Protein AF-A0A7L5T8T6-F1 (afdb_monomer_lite)

Secondary structure (DSSP, 8-state):
--HHHHHHHHHHHHHHHHHHHHHHHHHHHHHHHH-EEEETTTTEEEE--SSBGGGGTTTT-EEEEEEPPPPTT--TTHHHHHHTSEETTEEPTT-EE-S--SEEEEEPPPBTTBPPPEEEEESTTHHHHTTTSTTPPEEEEEE--TT-TT-B-TTS-B--TTTTT-EEEEEEE---SSS-EEEEEEEESS-TTPBPTTS-B--TT--TTTS-SB-SSSSBGGG--S-S-STT-SEEEEHHHHHHHTTS--HHHHHHHHHHHHHHHHTTSPTT-HHHHHHHHHHHSB-----PPP-

Radius of gyration: 18.91 Å; chains: 1; bounding box: 52×40×54 Å

Foldseek 3Di:
DDPVVVVVVLVVQVVLQVLVVLLVLLVLLLQLAFKWFQDPVVRDTDRDFPKWSLLCQWLFHKFKEKFDADDPPDDLCLSCVLSVCDPSPHGHPQKDFDQFDQKDWDWDWADDNRGTQIFIDGGDVLTHVQVPDDQRKTKIKGFYQQVDAQDADPVRDGRTSPQQQKMWIWIWGGHHNGIMIIIMIHIARGDAQDAHPVRDGDYPVDDSVNGDQGHSRDDGPVSRQADPDTGSSRIYGYLQQSLVLVPRSDSSVVSVVSSVVLVVLCVVDDPPDPSNVVSVCVSRIGRPHDGDGDD

Sequence (295 aa):
MHADANKAQVTQHQDKADKARDVFTNVLLVLQHGLKIYDKEKKKHIDYSDGDVVRALAHGGRVNIRIPALSEGGSAASLTDFLGVTDKGKPAQFVEERPYATHGMDIEKNKDGKRGKFEETSGGLVSVGNRIKPGGPDMLGMDIPGGGFGSKDWNGDVVLPTGSHGHMLLVFTAPTKEKDGSLLVGIETVGPDKPSPVGYKHDFRSTEATSNPETVLHGHKRDKIGSGGTAKNERYVDLKELGKAQGGGDWRGFLDDIKQGWYAELNKTKDGSDERQRLYQELVGPRQHFYEPAD

pLDDT: mean 82.25, std 15.43, range [40.81, 98.12]

Structure (mmCIF, N/CA/C/O backbone):
data_AF-A0A7L5T8T6-F1
#
_entry.id   AF-A0A7L5T8T6-F1
#
loop_
_atom_site.group_PDB
_atom_site.id
_atom_site.type_symbol
_atom_site.label_atom_id
_atom_site.label_alt_id
_atom_site.label_comp_id
_atom_site.label_asym_id
_atom_site.label_entity_id
_atom_site.label_seq_id
_atom_site.pdbx_PDB_ins_code
_atom_site.Cartn_x
_atom_site.Cartn_y
_atom_site.Cartn_z
_atom_site.occupancy
_atom_site.B_iso_or_equiv
_atom_site.auth_seq_id
_atom_site.auth_comp_id
_atom_site.auth_asym_id
_atom_site.auth_atom_id
_atom_site.pdbx_PDB_model_num
ATOM 1 N N . MET A 1 1 ? 23.949 18.360 -26.461 1.00 46.22 1 MET A N 1
ATOM 2 C CA . MET A 1 1 ? 23.665 17.954 -25.067 1.00 46.22 1 MET A CA 1
ATOM 3 C C . MET A 1 1 ? 24.760 16.987 -24.646 1.00 46.22 1 MET A C 1
ATOM 5 O O . MET A 1 1 ? 25.060 16.085 -25.417 1.00 46.22 1 MET A O 1
ATOM 9 N N . HIS A 1 2 ? 25.438 17.247 -23.527 1.00 42.66 2 HIS A N 1
ATOM 10 C CA . HIS A 1 2 ? 26.613 16.482 -23.091 1.00 42.66 2 HIS A CA 1
ATOM 11 C C . HIS A 1 2 ? 26.205 15.087 -22.591 1.00 42.66 2 HIS A C 1
ATOM 13 O O . HIS A 1 2 ? 25.189 14.958 -21.912 1.00 42.66 2 HIS A O 1
ATOM 19 N N . ALA A 1 3 ? 26.993 14.055 -22.913 1.00 54.50 3 ALA A N 1
ATOM 20 C CA . ALA A 1 3 ? 26.716 12.657 -22.556 1.00 54.50 3 ALA A CA 1
ATOM 21 C C . ALA A 1 3 ? 26.469 12.446 -21.045 1.00 54.50 3 ALA A C 1
ATOM 23 O O . ALA A 1 3 ? 25.664 11.598 -20.662 1.00 54.50 3 ALA A O 1
ATOM 24 N N . ASP A 1 4 ? 27.083 13.274 -20.199 1.00 52.56 4 ASP A N 1
ATOM 25 C CA . ASP A 1 4 ? 26.924 13.230 -18.742 1.00 52.56 4 ASP A CA 1
ATOM 26 C C . ASP A 1 4 ? 25.535 13.684 -18.266 1.00 52.56 4 ASP A C 1
ATOM 28 O O . ASP A 1 4 ? 25.004 13.131 -17.304 1.00 52.56 4 ASP A O 1
ATOM 32 N N . ALA A 1 5 ? 24.898 14.629 -18.969 1.00 46.75 5 ALA A N 1
ATOM 33 C CA . ALA A 1 5 ? 23.533 15.063 -18.662 1.00 46.75 5 ALA A CA 1
ATOM 34 C C . ALA A 1 5 ? 22.511 13.956 -18.971 1.00 46.75 5 ALA A C 1
ATOM 36 O O . ALA A 1 5 ? 21.595 13.725 -18.183 1.00 46.75 5 ALA A O 1
ATOM 37 N N . ASN A 1 6 ? 22.722 13.210 -20.062 1.00 63.09 6 ASN A N 1
ATOM 38 C CA . ASN A 1 6 ? 21.899 12.046 -20.398 1.00 63.09 6 ASN A CA 1
ATOM 39 C C . ASN A 1 6 ? 22.086 10.917 -19.373 1.00 63.09 6 ASN A C 1
ATOM 41 O O . ASN A 1 6 ? 21.114 10.275 -18.985 1.00 63.09 6 ASN A O 1
ATOM 45 N N . LYS A 1 7 ? 23.315 10.693 -18.887 1.00 64.62 7 LYS A N 1
ATOM 46 C CA . LYS A 1 7 ? 23.594 9.672 -17.868 1.00 64.62 7 LYS A CA 1
ATOM 47 C C . LYS A 1 7 ? 22.932 10.001 -16.527 1.00 64.62 7 LYS A C 1
ATOM 49 O O . LYS A 1 7 ? 22.307 9.126 -15.940 1.00 64.62 7 LYS A O 1
ATOM 54 N N . ALA A 1 8 ? 23.011 11.254 -16.078 1.00 67.69 8 ALA A N 1
ATOM 55 C CA . ALA A 1 8 ? 22.378 11.695 -14.834 1.00 67.69 8 ALA A CA 1
ATOM 56 C C . ALA A 1 8 ? 20.843 11.572 -14.877 1.00 67.69 8 ALA A C 1
ATOM 58 O O . ALA A 1 8 ? 20.235 11.122 -13.907 1.00 67.69 8 ALA A O 1
ATOM 59 N N . GLN A 1 9 ? 20.219 11.911 -16.010 1.00 73.44 9 GLN A N 1
ATOM 60 C CA . GLN A 1 9 ? 18.775 11.738 -16.204 1.00 73.44 9 GLN A CA 1
ATOM 61 C C . GLN A 1 9 ? 18.360 10.263 -16.197 1.00 73.44 9 GLN A C 1
ATOM 63 O O . GLN A 1 9 ? 17.364 9.908 -15.569 1.00 73.44 9 GLN A O 1
ATOM 68 N N . VAL A 1 10 ? 19.139 9.388 -16.842 1.00 77.88 10 VAL A N 1
ATOM 69 C CA . VAL A 1 10 ? 18.889 7.938 -16.818 1.00 77.88 10 VAL A CA 1
ATOM 70 C C . VAL A 1 10 ? 18.995 7.386 -15.396 1.00 77.88 10 VAL A C 1
ATOM 72 O O . VAL A 1 10 ? 18.103 6.656 -14.975 1.00 77.88 10 VAL A O 1
ATOM 75 N N . THR A 1 11 ? 20.024 7.772 -14.634 1.00 85.69 11 THR A N 1
ATOM 76 C CA . THR A 1 11 ? 20.167 7.359 -13.228 1.00 85.69 11 THR A CA 1
ATOM 77 C C . THR A 1 11 ? 18.985 7.828 -12.383 1.00 85.69 11 THR A C 1
ATOM 79 O O . THR A 1 11 ? 18.399 7.023 -11.674 1.00 85.69 11 THR A O 1
ATOM 82 N N . GLN A 1 12 ? 18.549 9.082 -12.522 1.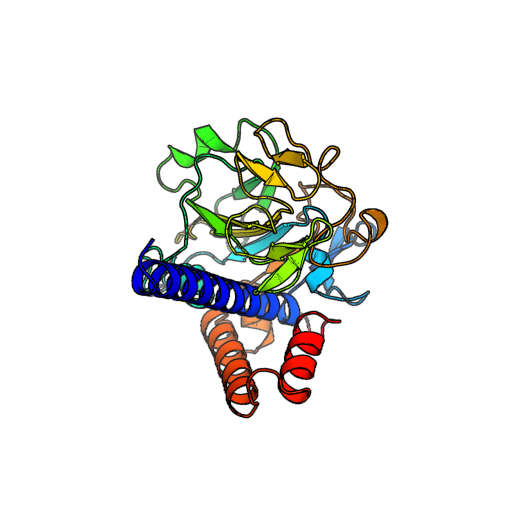00 89.38 12 GLN A N 1
ATOM 83 C CA . GLN A 1 12 ? 17.395 9.587 -11.773 1.00 89.38 12 GLN A CA 1
ATOM 84 C C . GLN A 1 12 ? 16.099 8.824 -12.094 1.00 89.38 12 GLN A C 1
ATOM 86 O O . GLN A 1 12 ? 15.299 8.545 -11.199 1.00 89.38 12 GLN A O 1
ATOM 91 N N . HIS A 1 13 ? 15.868 8.491 -13.366 1.00 90.88 13 HIS A N 1
ATOM 92 C CA . HIS A 1 13 ? 14.706 7.700 -13.763 1.00 90.88 13 HIS A CA 1
ATOM 93 C C . HIS A 1 13 ? 14.780 6.257 -13.261 1.00 90.88 13 HIS A C 1
ATOM 95 O O . HIS A 1 13 ? 13.748 5.719 -12.862 1.00 90.88 13 HIS A O 1
ATOM 101 N N . GLN A 1 14 ? 15.973 5.661 -13.243 1.00 91.62 14 GLN A N 1
ATOM 102 C CA . GLN A 1 14 ? 16.206 4.345 -12.655 1.00 91.62 14 GLN A CA 1
ATOM 103 C C . GLN A 1 14 ? 15.920 4.366 -11.147 1.00 91.62 14 GLN A C 1
ATOM 105 O O . GLN A 1 14 ? 15.111 3.570 -10.685 1.00 91.62 14 GLN A O 1
ATOM 110 N N . ASP A 1 15 ? 16.458 5.337 -10.404 1.00 93.62 15 ASP A N 1
ATOM 111 C CA . ASP A 1 15 ? 16.224 5.467 -8.960 1.00 93.62 15 ASP A CA 1
ATOM 112 C C . ASP A 1 15 ? 14.729 5.652 -8.639 1.00 93.62 15 ASP A C 1
ATOM 114 O O . ASP A 1 15 ? 14.199 5.048 -7.704 1.00 93.62 15 ASP A O 1
ATOM 118 N N . LYS A 1 16 ? 14.015 6.456 -9.445 1.00 93.94 16 LYS A N 1
ATOM 119 C CA . LYS A 1 16 ? 12.558 6.628 -9.314 1.00 93.94 16 LYS A CA 1
ATOM 120 C C . LYS A 1 16 ? 11.809 5.324 -9.618 1.00 93.94 16 LYS A C 1
ATOM 122 O O . LYS A 1 16 ? 10.862 4.993 -8.906 1.00 93.94 16 LYS A O 1
ATOM 127 N N . ALA A 1 17 ? 12.230 4.573 -10.637 1.00 92.12 17 ALA A N 1
ATOM 128 C CA . ALA A 1 17 ? 11.641 3.282 -10.988 1.00 92.12 17 ALA A CA 1
ATOM 129 C C . ALA A 1 17 ? 11.873 2.221 -9.900 1.00 92.12 17 ALA A C 1
ATOM 131 O O . ALA A 1 17 ? 10.939 1.505 -9.539 1.00 92.12 17 ALA A O 1
ATOM 132 N N . ASP A 1 18 ? 13.081 2.152 -9.342 1.00 93.38 18 ASP A N 1
ATOM 133 C CA . ASP A 1 18 ? 13.422 1.233 -8.257 1.00 93.38 18 ASP A CA 1
ATOM 134 C C . ASP A 1 18 ? 12.629 1.551 -6.994 1.00 93.38 18 ASP A C 1
ATOM 136 O O . ASP A 1 18 ? 12.010 0.660 -6.409 1.00 93.38 18 ASP A O 1
ATOM 140 N N . LYS A 1 19 ? 12.529 2.837 -6.642 1.00 95.06 19 LYS A N 1
ATOM 141 C CA . LYS A 1 19 ? 11.710 3.276 -5.514 1.00 95.06 19 LYS A CA 1
ATOM 142 C C . LYS A 1 19 ? 10.236 2.911 -5.694 1.00 95.06 19 LYS A C 1
ATOM 144 O O . LYS A 1 19 ? 9.612 2.404 -4.761 1.00 95.06 19 LYS A O 1
ATOM 149 N N . ALA A 1 20 ? 9.685 3.141 -6.885 1.00 93.75 20 ALA A N 1
ATOM 150 C CA . ALA A 1 20 ? 8.316 2.763 -7.222 1.00 93.75 20 ALA A CA 1
ATOM 151 C C . ALA A 1 20 ? 8.089 1.252 -7.119 1.00 93.75 20 ALA A C 1
ATOM 153 O O . ALA A 1 20 ? 7.074 0.820 -6.568 1.00 93.75 20 ALA A O 1
ATOM 154 N N . ARG A 1 21 ? 9.046 0.447 -7.595 1.00 93.44 21 ARG A N 1
ATOM 155 C CA . ARG A 1 21 ? 9.014 -1.014 -7.474 1.00 93.44 21 ARG A CA 1
ATOM 156 C C . ARG A 1 21 ? 9.023 -1.457 -6.014 1.00 93.44 21 ARG A C 1
ATOM 158 O O . ARG A 1 21 ? 8.231 -2.328 -5.666 1.00 93.44 21 ARG A O 1
ATOM 165 N N . ASP A 1 22 ? 9.850 -0.858 -5.161 1.00 95.44 22 ASP A N 1
ATOM 166 C CA . ASP A 1 22 ? 9.903 -1.189 -3.732 1.00 95.44 22 ASP A CA 1
ATOM 167 C C . ASP A 1 22 ? 8.588 -0.871 -3.017 1.00 95.44 22 ASP A C 1
ATOM 169 O O . ASP A 1 22 ? 8.034 -1.720 -2.317 1.00 95.44 22 ASP A O 1
ATOM 173 N N . VAL A 1 23 ? 8.044 0.333 -3.229 1.00 96.88 23 VAL A N 1
ATOM 174 C CA . VAL A 1 23 ? 6.755 0.726 -2.640 1.00 96.88 23 VAL A CA 1
ATOM 175 C C . VAL A 1 23 ? 5.650 -0.214 -3.115 1.00 96.88 23 VAL A C 1
ATOM 177 O O . VAL A 1 23 ? 4.875 -0.718 -2.301 1.00 96.88 23 VAL A O 1
ATOM 180 N N . PHE A 1 24 ? 5.598 -0.507 -4.418 1.00 95.31 24 PHE A N 1
ATOM 181 C CA . PHE A 1 24 ? 4.584 -1.396 -4.978 1.00 95.31 24 PHE A CA 1
ATOM 182 C C . PHE A 1 24 ? 4.719 -2.833 -4.468 1.00 95.31 24 PHE A C 1
ATOM 184 O O . PHE A 1 24 ? 3.715 -3.465 -4.147 1.00 95.31 24 PHE A O 1
ATOM 191 N N . THR A 1 25 ? 5.949 -3.325 -4.318 1.00 96.62 25 THR A N 1
ATOM 192 C CA . THR A 1 25 ? 6.241 -4.633 -3.715 1.00 96.62 25 THR A CA 1
ATOM 193 C C . THR A 1 25 ? 5.673 -4.703 -2.299 1.00 96.62 25 THR A C 1
ATOM 195 O O . THR A 1 25 ? 4.930 -5.629 -1.984 1.00 96.62 25 THR A O 1
ATOM 198 N N . ASN A 1 26 ? 5.929 -3.690 -1.466 1.00 98.12 26 ASN A N 1
ATOM 199 C CA . ASN A 1 26 ? 5.416 -3.653 -0.093 1.00 98.12 26 ASN A CA 1
ATOM 200 C C . ASN A 1 26 ? 3.881 -3.558 -0.042 1.00 98.12 26 ASN A C 1
ATOM 202 O O . ASN A 1 26 ? 3.259 -4.166 0.829 1.00 98.12 26 ASN A O 1
ATOM 206 N N . VAL A 1 27 ? 3.249 -2.851 -0.988 1.00 97.81 27 VAL A N 1
ATOM 207 C CA . VAL A 1 27 ? 1.783 -2.863 -1.140 1.00 97.81 27 VAL A CA 1
ATOM 208 C C . VAL A 1 27 ? 1.290 -4.275 -1.454 1.00 97.81 27 VAL A C 1
ATOM 210 O O . VAL A 1 27 ? 0.370 -4.755 -0.796 1.00 97.81 27 VAL A O 1
ATOM 213 N N . LEU A 1 28 ? 1.895 -4.958 -2.429 1.00 97.00 28 LEU A N 1
ATOM 214 C CA . LEU A 1 28 ? 1.492 -6.309 -2.824 1.00 97.00 28 LEU A CA 1
ATOM 215 C C . LEU A 1 28 ? 1.676 -7.325 -1.695 1.00 97.00 28 LEU A C 1
ATOM 217 O O . LEU A 1 28 ? 0.820 -8.192 -1.548 1.00 97.00 28 LEU A O 1
ATOM 221 N N . LEU A 1 29 ? 2.706 -7.181 -0.854 1.00 97.75 29 LEU A N 1
ATOM 222 C CA . LEU A 1 29 ? 2.850 -7.981 0.365 1.00 97.75 29 LEU A CA 1
ATOM 223 C C . LEU A 1 29 ? 1.628 -7.797 1.281 1.00 97.75 29 LEU A C 1
ATOM 225 O O . LEU A 1 29 ? 0.981 -8.771 1.657 1.00 97.75 29 LEU A O 1
ATOM 229 N N . VAL A 1 30 ? 1.207 -6.559 1.560 1.00 97.75 30 VAL A N 1
ATOM 230 C CA . VAL A 1 30 ? -0.017 -6.316 2.352 1.00 97.75 30 VAL A CA 1
ATOM 231 C C . VAL A 1 30 ? -1.246 -6.986 1.717 1.00 97.75 30 VAL A C 1
ATOM 233 O O . VAL A 1 30 ? -2.074 -7.559 2.429 1.00 97.75 30 VAL A O 1
ATOM 236 N N . LEU A 1 31 ? -1.368 -6.959 0.386 1.00 97.50 31 LEU A N 1
ATOM 237 C CA . LEU A 1 31 ? -2.495 -7.578 -0.321 1.00 97.50 31 LEU A CA 1
ATOM 238 C C . LEU A 1 31 ? -2.455 -9.112 -0.294 1.00 97.50 31 LEU A C 1
ATOM 240 O O . LEU A 1 31 ? -3.482 -9.731 -0.023 1.00 97.50 31 LEU A O 1
ATOM 244 N N . GLN A 1 32 ? -1.292 -9.724 -0.524 1.00 96.56 32 GLN A N 1
ATOM 245 C CA . GLN A 1 32 ? -1.094 -11.176 -0.438 1.00 96.56 32 GLN A CA 1
ATOM 246 C C . GLN A 1 32 ? -1.567 -11.726 0.907 1.00 96.56 32 GLN A C 1
ATOM 248 O O . GLN A 1 32 ? -2.255 -12.748 0.969 1.00 96.56 32 GLN A O 1
ATOM 253 N N . HIS A 1 33 ? -1.271 -10.989 1.974 1.00 95.88 33 HIS A N 1
ATOM 254 C CA . HIS A 1 33 ? -1.557 -11.413 3.332 1.00 95.88 33 HIS A CA 1
ATOM 255 C C . HIS A 1 33 ? -2.944 -11.000 3.843 1.00 95.88 33 HIS A C 1
ATOM 257 O O . HIS A 1 33 ? -3.456 -11.662 4.741 1.00 95.88 33 HIS A O 1
ATOM 263 N N . GLY A 1 34 ? -3.587 -9.964 3.288 1.00 95.62 34 GLY A N 1
ATOM 264 C CA . GLY A 1 34 ? -4.805 -9.406 3.892 1.00 95.62 34 GLY A CA 1
ATOM 265 C C . GLY A 1 34 ? -5.928 -8.958 2.970 1.00 95.62 34 GLY A C 1
ATOM 266 O O . GLY A 1 34 ? -6.905 -8.406 3.476 1.00 95.62 34 GLY A O 1
ATOM 267 N N . LEU A 1 35 ? -5.825 -9.148 1.652 1.00 96.62 35 LEU A N 1
ATOM 268 C CA . LEU A 1 35 ? -6.837 -8.658 0.715 1.00 96.62 35 LEU A CA 1
ATOM 269 C C . LEU A 1 35 ? -8.181 -9.377 0.882 1.00 96.62 35 LEU A C 1
ATOM 271 O O . LEU A 1 35 ? -8.317 -10.573 0.613 1.00 96.62 35 LEU A O 1
ATOM 275 N N . LYS A 1 36 ? -9.208 -8.602 1.218 1.00 95.50 36 LYS A N 1
ATOM 276 C CA . LYS A 1 36 ? -10.602 -9.029 1.290 1.00 95.50 36 LYS A CA 1
ATOM 277 C C . LYS A 1 36 ? -11.460 -8.305 0.262 1.00 95.50 36 LYS A C 1
ATOM 279 O O . LYS A 1 36 ? -11.190 -7.153 -0.084 1.00 95.50 36 LYS A O 1
ATOM 284 N N . ILE A 1 37 ? -12.531 -8.961 -0.170 1.00 94.00 37 ILE A N 1
ATOM 285 C CA . ILE A 1 37 ? -13.582 -8.379 -1.010 1.00 94.00 37 ILE A CA 1
ATOM 286 C C . ILE A 1 37 ? -14.915 -8.358 -0.267 1.00 94.00 37 ILE A C 1
ATOM 288 O O . ILE A 1 37 ? -15.183 -9.222 0.568 1.00 94.00 37 ILE A O 1
ATOM 292 N N . TYR A 1 38 ? -15.755 -7.362 -0.545 1.00 92.81 38 TYR A N 1
ATOM 293 C CA . TYR A 1 38 ? -17.095 -7.312 0.038 1.00 92.81 38 TYR A CA 1
ATOM 294 C C . TYR A 1 38 ? -18.029 -8.317 -0.650 1.00 92.81 38 TYR A C 1
ATOM 296 O O . TYR A 1 38 ? -18.352 -8.178 -1.829 1.00 92.81 38 TYR A O 1
ATOM 304 N N . ASP A 1 39 ? -18.500 -9.309 0.101 1.00 90.31 39 ASP A N 1
ATOM 305 C CA . ASP A 1 39 ? -19.522 -10.259 -0.333 1.00 90.31 39 ASP A CA 1
ATOM 306 C C . ASP A 1 39 ? -20.908 -9.672 -0.027 1.00 90.31 39 ASP A C 1
ATOM 308 O O . ASP A 1 39 ? -21.266 -9.434 1.134 1.00 90.31 39 ASP A O 1
ATOM 312 N N . LYS A 1 40 ? -21.696 -9.412 -1.077 1.00 87.31 40 LYS A N 1
ATOM 313 C CA . LYS A 1 40 ? -23.035 -8.814 -0.952 1.00 87.31 40 LYS A CA 1
ATOM 314 C C . LYS A 1 40 ? -24.053 -9.753 -0.317 1.00 87.31 40 LYS A C 1
ATOM 316 O O . LYS A 1 40 ? -24.948 -9.274 0.379 1.00 87.31 40 LYS A O 1
ATOM 321 N N . GLU A 1 41 ? -23.932 -11.054 -0.553 1.00 87.75 41 GLU A N 1
ATOM 322 C CA . GLU A 1 41 ? -24.868 -12.058 -0.047 1.00 87.75 41 GLU A CA 1
ATOM 323 C C . GLU A 1 41 ? -24.654 -12.258 1.454 1.00 87.75 41 GLU A C 1
ATOM 325 O O . GLU A 1 41 ? -25.596 -12.184 2.245 1.00 87.75 41 GLU A O 1
ATOM 330 N N . LYS A 1 42 ? -23.390 -12.401 1.863 1.00 88.81 42 LYS A N 1
ATOM 331 C CA . LYS A 1 42 ? -22.983 -12.548 3.269 1.00 88.81 42 LYS A CA 1
ATOM 332 C C . LYS A 1 42 ? -22.891 -11.215 4.012 1.00 88.81 42 LYS A C 1
ATOM 334 O O . LYS A 1 42 ? -22.718 -11.210 5.230 1.00 88.81 42 LYS A O 1
ATOM 339 N N . LYS A 1 43 ? -22.987 -10.092 3.292 1.00 89.88 43 LYS A N 1
ATOM 340 C CA . LYS A 1 43 ? -22.885 -8.709 3.791 1.00 89.88 43 LYS A CA 1
ATOM 341 C C . LYS A 1 43 ? -21.623 -8.445 4.618 1.00 89.88 43 LYS A C 1
ATOM 343 O O . LYS A 1 43 ? -21.658 -7.640 5.550 1.00 89.88 43 LYS A O 1
ATOM 348 N N . LYS A 1 44 ? -20.511 -9.096 4.278 1.00 91.62 44 LYS A N 1
ATOM 349 C CA . LYS A 1 44 ? -19.239 -8.998 5.007 1.00 91.62 44 LYS A CA 1
ATOM 350 C C . LYS A 1 44 ? -18.053 -9.059 4.057 1.00 91.62 44 LYS A C 1
ATOM 352 O O . LYS A 1 44 ? -18.169 -9.564 2.945 1.00 91.62 44 LYS A O 1
ATOM 357 N N . HIS A 1 45 ? -16.904 -8.588 4.521 1.00 93.75 45 HIS A N 1
ATOM 358 C CA . HIS A 1 45 ? -15.638 -8.795 3.829 1.00 93.75 45 HIS A CA 1
ATOM 359 C C . HIS A 1 45 ? -15.166 -10.238 4.011 1.00 93.75 45 HIS A C 1
ATOM 361 O O . HIS A 1 45 ? -15.105 -10.734 5.137 1.00 93.75 45 HIS A O 1
ATOM 367 N N . ILE A 1 46 ? -14.853 -10.905 2.905 1.00 93.38 46 ILE A N 1
ATOM 368 C CA . ILE A 1 46 ? -14.303 -12.264 2.869 1.00 93.38 46 ILE A CA 1
ATOM 369 C C . ILE A 1 46 ? -12.919 -12.240 2.234 1.00 93.38 46 ILE A C 1
ATOM 371 O O . ILE A 1 46 ? -12.630 -11.357 1.425 1.00 93.38 46 ILE A O 1
ATOM 375 N N . ASP A 1 47 ? -12.073 -13.201 2.590 1.00 94.25 47 ASP A N 1
ATOM 376 C CA . ASP A 1 47 ? -10.774 -13.352 1.943 1.00 94.25 47 ASP A CA 1
ATOM 377 C C . ASP A 1 47 ? -10.934 -13.560 0.440 1.00 94.25 47 ASP A C 1
ATOM 379 O O . ASP A 1 47 ? -11.781 -14.325 -0.018 1.00 94.25 47 ASP A O 1
ATOM 383 N N . TYR A 1 48 ? -10.133 -12.832 -0.331 1.00 93.56 48 TYR A N 1
ATOM 384 C CA . TYR A 1 48 ? -10.159 -12.918 -1.780 1.00 93.56 48 TYR A CA 1
ATOM 385 C C . TYR A 1 48 ? -9.420 -14.170 -2.269 1.00 93.56 48 TYR A C 1
ATOM 387 O O . TYR A 1 48 ? -8.198 -14.240 -2.191 1.00 93.56 48 TYR A O 1
ATOM 395 N N . SER A 1 49 ? -10.158 -15.146 -2.793 1.00 91.62 49 SER A N 1
ATOM 396 C CA . SER A 1 49 ? -9.621 -16.417 -3.308 1.00 91.62 49 SER A CA 1
ATOM 397 C C . SER A 1 49 ? -9.679 -16.561 -4.830 1.00 91.62 49 SER A C 1
ATOM 399 O O . SER A 1 49 ? -9.095 -17.489 -5.381 1.00 91.62 49 SER A O 1
ATOM 401 N N . ASP A 1 50 ? -10.389 -15.669 -5.519 1.00 86.62 50 ASP A N 1
ATOM 402 C CA . ASP A 1 50 ? -10.907 -15.952 -6.865 1.00 86.62 50 ASP A CA 1
ATOM 403 C C . ASP A 1 50 ? -9.948 -15.555 -8.003 1.00 86.62 50 ASP A C 1
ATOM 405 O O . ASP A 1 50 ? -10.289 -15.660 -9.183 1.00 86.62 50 ASP A O 1
ATOM 409 N N . GLY A 1 51 ? -8.738 -15.092 -7.678 1.00 85.69 51 GLY A N 1
ATOM 410 C CA . GLY A 1 51 ? -7.725 -14.765 -8.675 1.00 85.69 51 GLY A CA 1
ATOM 411 C C . GLY A 1 51 ? -6.549 -13.966 -8.129 1.00 85.69 51 GLY A C 1
ATOM 412 O O . GLY A 1 51 ? -6.283 -13.948 -6.930 1.00 85.69 51 GLY A O 1
ATOM 413 N N . ASP A 1 52 ? -5.861 -13.280 -9.041 1.00 89.25 52 ASP A N 1
ATOM 414 C CA . ASP A 1 52 ? -4.608 -12.575 -8.755 1.00 89.25 52 ASP A CA 1
ATOM 415 C C . ASP A 1 52 ? -4.828 -11.333 -7.884 1.00 89.25 52 ASP A C 1
ATOM 417 O O . ASP A 1 52 ? -5.760 -10.556 -8.133 1.00 89.25 52 ASP A O 1
ATOM 421 N N . VAL A 1 53 ? -3.967 -11.105 -6.888 1.00 91.56 53 VAL A N 1
ATOM 422 C CA . VAL A 1 53 ? -4.097 -9.968 -5.957 1.00 91.56 53 VAL A CA 1
ATOM 423 C C . VAL A 1 53 ? -3.960 -8.626 -6.660 1.00 91.56 53 VAL A C 1
ATOM 425 O O . VAL A 1 53 ? -4.638 -7.662 -6.299 1.00 91.56 53 VAL A O 1
ATOM 428 N N . VAL A 1 54 ? -3.135 -8.557 -7.709 1.00 88.75 54 VAL A N 1
ATOM 429 C CA . VAL A 1 54 ? -2.880 -7.318 -8.455 1.00 88.75 54 VAL A CA 1
ATOM 430 C C . VAL A 1 54 ? -4.147 -6.764 -9.122 1.00 88.75 54 VAL A C 1
ATOM 432 O O . VAL A 1 54 ? -4.283 -5.550 -9.300 1.00 88.75 54 VAL A O 1
ATOM 435 N N . ARG A 1 55 ? -5.149 -7.619 -9.391 1.00 87.06 55 ARG A N 1
ATOM 436 C CA . ARG A 1 55 ? -6.463 -7.212 -9.931 1.00 87.06 55 ARG A CA 1
ATOM 437 C C . ARG A 1 55 ? -7.216 -6.254 -9.014 1.00 87.06 55 ARG A C 1
ATOM 439 O O . ARG A 1 55 ? -8.098 -5.530 -9.474 1.00 87.06 55 ARG A O 1
ATOM 446 N N . ALA A 1 56 ? -6.867 -6.212 -7.730 1.00 89.50 56 ALA A N 1
ATOM 447 C CA . ALA A 1 56 ? -7.442 -5.268 -6.785 1.00 89.50 56 ALA A CA 1
ATOM 448 C C . ALA A 1 56 ? -7.134 -3.801 -7.130 1.00 89.50 56 ALA A C 1
ATOM 450 O O . ALA A 1 56 ? -7.924 -2.910 -6.809 1.00 89.50 56 ALA A O 1
ATOM 451 N N . LEU A 1 57 ? -6.014 -3.560 -7.813 1.00 88.00 57 LEU A N 1
ATOM 452 C CA . LEU A 1 57 ? -5.522 -2.232 -8.186 1.00 88.00 57 LEU A CA 1
ATOM 453 C C . LEU A 1 57 ? -5.742 -1.914 -9.674 1.00 88.00 57 LEU A C 1
ATOM 455 O O . LEU A 1 57 ? -5.618 -0.766 -10.092 1.00 88.00 57 LEU A O 1
ATOM 459 N N . ALA A 1 58 ? -6.106 -2.917 -10.471 1.00 80.06 58 ALA A N 1
ATOM 460 C CA . ALA A 1 58 ? -6.392 -2.789 -11.894 1.00 80.06 58 ALA A CA 1
ATOM 461 C C . ALA A 1 58 ? -7.659 -1.949 -12.170 1.00 80.06 58 ALA A C 1
ATOM 463 O O . ALA A 1 58 ? -8.613 -1.957 -11.387 1.00 80.06 58 ALA A O 1
ATOM 464 N N . HIS A 1 59 ? -7.690 -1.260 -13.319 1.00 72.25 59 HIS A N 1
ATOM 465 C CA . HIS A 1 59 ? -8.863 -0.533 -13.852 1.00 72.25 59 HIS A CA 1
ATOM 466 C C . HIS A 1 59 ? -9.420 0.559 -12.934 1.00 72.25 59 HIS A C 1
ATOM 468 O O . HIS A 1 59 ? -10.629 0.648 -12.702 1.00 72.25 59 HIS A O 1
ATOM 474 N N . GLY A 1 60 ? -8.531 1.374 -12.358 1.00 70.12 60 GLY A N 1
ATOM 475 C CA . GLY A 1 60 ? -8.921 2.340 -11.331 1.00 70.12 60 GLY A CA 1
ATOM 476 C C . GLY A 1 60 ? -9.423 1.635 -10.072 1.00 70.12 60 GLY A C 1
ATOM 477 O O . GLY A 1 60 ? -10.304 2.137 -9.378 1.00 70.12 60 GLY A O 1
ATOM 478 N N .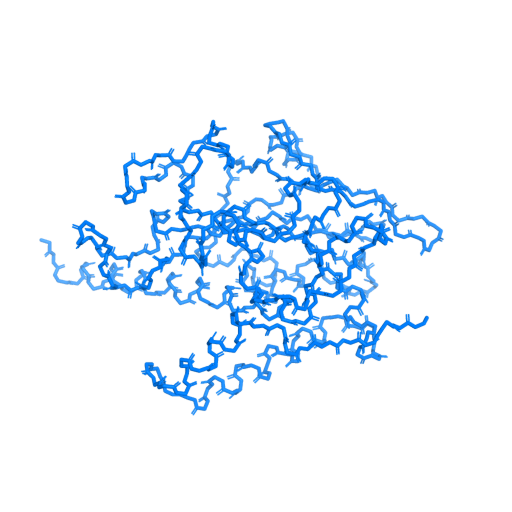 GLY A 1 61 ? -8.923 0.428 -9.811 1.00 79.81 61 GLY A N 1
ATOM 479 C CA . GLY A 1 61 ? -9.127 -0.273 -8.563 1.00 79.81 61 GLY A CA 1
ATOM 480 C C . GLY A 1 61 ? -8.419 0.460 -7.431 1.00 79.81 61 GLY A C 1
ATOM 481 O O . GLY A 1 61 ? -7.321 0.990 -7.593 1.00 79.81 61 GLY A O 1
ATOM 482 N N . ARG A 1 62 ? -9.086 0.515 -6.285 1.00 89.25 62 ARG A N 1
ATOM 483 C CA . ARG A 1 62 ? -8.557 1.058 -5.038 1.00 89.25 62 ARG A CA 1
ATOM 484 C C . ARG A 1 62 ? -8.772 0.026 -3.948 1.00 89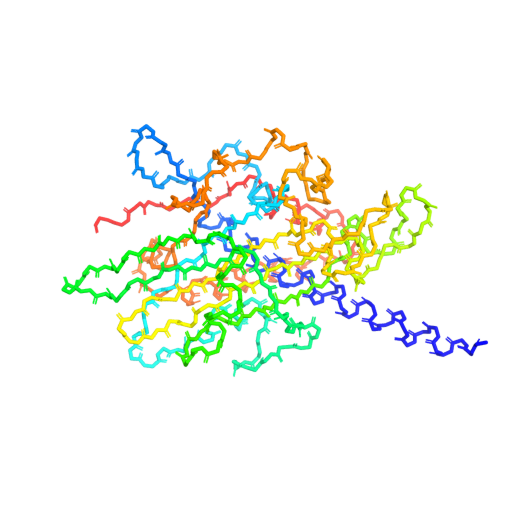.25 62 ARG A C 1
ATOM 486 O O . ARG A 1 62 ? -9.806 -0.653 -3.953 1.00 89.25 62 ARG A O 1
ATOM 493 N N . VAL A 1 63 ? -7.800 -0.084 -3.055 1.00 94.94 63 VAL A N 1
ATOM 494 C CA . VAL A 1 63 ? -7.875 -0.896 -1.842 1.00 94.94 63 VAL A CA 1
ATOM 495 C C . VAL A 1 63 ? -7.801 0.032 -0.643 1.00 94.94 63 VAL A C 1
ATOM 497 O O . VAL A 1 63 ? -6.873 0.834 -0.542 1.00 94.94 63 VAL A O 1
ATOM 500 N N . ASN A 1 64 ? -8.757 -0.109 0.274 1.00 96.56 64 ASN A N 1
ATOM 501 C CA . ASN A 1 64 ? -8.763 0.634 1.528 1.00 96.56 64 ASN A CA 1
ATOM 502 C C . ASN A 1 64 ? -8.139 -0.228 2.624 1.00 96.56 64 ASN A C 1
ATOM 504 O O . ASN A 1 64 ? -8.689 -1.256 3.018 1.00 96.56 64 ASN A O 1
ATOM 508 N N . ILE A 1 65 ? -6.989 0.203 3.124 1.00 98.12 65 ILE A N 1
ATOM 509 C CA . ILE A 1 65 ? -6.271 -0.430 4.226 1.00 98.12 65 ILE A CA 1
ATOM 510 C C . ILE A 1 65 ? -6.639 0.321 5.502 1.00 98.12 65 ILE A C 1
ATOM 512 O O . ILE A 1 65 ? -6.366 1.516 5.633 1.00 98.12 65 ILE A O 1
ATOM 516 N N . ARG A 1 66 ? -7.267 -0.365 6.456 1.00 97.75 66 ARG A N 1
ATOM 517 C CA . ARG A 1 66 ? -7.650 0.214 7.743 1.00 97.75 66 ARG A CA 1
ATOM 518 C C . ARG A 1 66 ? -6.559 0.003 8.779 1.00 97.75 66 ARG A C 1
ATOM 520 O O . ARG A 1 66 ? -6.186 -1.126 9.095 1.00 97.75 66 ARG A O 1
ATOM 527 N N . ILE A 1 67 ? -6.107 1.108 9.359 1.00 97.25 67 ILE A N 1
ATOM 528 C CA . ILE A 1 67 ? -5.027 1.146 10.343 1.00 97.25 67 ILE A CA 1
ATOM 529 C C . ILE A 1 67 ? -5.663 1.283 11.729 1.00 97.25 67 ILE A C 1
ATOM 531 O O . ILE A 1 67 ? -6.448 2.212 11.933 1.00 97.25 67 ILE A O 1
ATOM 535 N N . PRO A 1 68 ? -5.396 0.386 12.693 1.00 95.62 68 PRO A N 1
ATOM 536 C CA . PRO A 1 68 ? -5.956 0.534 14.032 1.00 95.62 68 PRO A CA 1
ATOM 537 C C . PRO A 1 68 ? -5.470 1.827 14.700 1.00 95.62 68 PRO A C 1
ATOM 539 O O . PRO A 1 68 ? -4.347 2.277 14.461 1.00 95.62 68 PRO A O 1
ATOM 542 N N . ALA A 1 69 ? -6.319 2.404 15.552 1.00 95.25 69 ALA A N 1
ATOM 543 C CA . ALA A 1 69 ? -5.958 3.507 16.437 1.00 95.25 69 ALA A CA 1
ATOM 544 C C . ALA A 1 69 ? -4.655 3.236 17.214 1.00 95.25 69 ALA A C 1
ATOM 546 O O . ALA A 1 69 ? -4.303 2.092 17.514 1.00 95.25 69 ALA A O 1
ATOM 547 N N . LEU A 1 70 ? -3.941 4.311 17.547 1.00 93.44 70 LEU A N 1
ATOM 548 C CA . LEU A 1 70 ? -2.640 4.241 18.203 1.00 93.44 70 LEU A CA 1
ATOM 549 C C . LEU A 1 70 ? -2.757 3.678 19.622 1.00 93.44 70 LEU A C 1
ATOM 551 O O . LEU A 1 70 ? -3.439 4.246 20.474 1.00 93.44 70 LEU A O 1
ATOM 555 N N . SER A 1 71 ? -2.015 2.602 19.876 1.00 86.75 71 SER A N 1
ATOM 556 C CA . SER A 1 71 ? -1.643 2.164 21.220 1.00 86.75 71 SER A CA 1
ATOM 557 C C . SER A 1 71 ? -0.521 3.041 21.786 1.00 86.75 71 SER A C 1
ATOM 559 O O . SER A 1 71 ? 0.120 3.811 21.062 1.00 86.75 71 SER A O 1
ATOM 561 N N . GLU A 1 72 ? -0.256 2.918 23.085 1.00 80.50 72 GLU A N 1
ATOM 562 C CA . GLU A 1 72 ? 0.902 3.553 23.717 1.00 80.50 72 GLU A CA 1
ATOM 563 C C . GLU A 1 72 ? 2.206 3.177 22.986 1.00 80.50 72 GLU A C 1
ATOM 565 O O . GLU A 1 72 ? 2.379 2.036 22.559 1.00 80.50 72 GLU A O 1
ATOM 570 N N . GLY A 1 73 ? 3.076 4.167 22.749 1.00 79.31 73 GLY A N 1
ATOM 571 C CA . GLY A 1 73 ? 4.319 4.001 21.982 1.00 79.31 73 GLY A CA 1
ATOM 572 C C . GLY A 1 73 ? 4.153 3.811 20.464 1.00 79.31 73 GLY A C 1
ATOM 573 O O . GLY A 1 73 ? 5.151 3.717 19.754 1.00 79.31 73 GLY A O 1
ATOM 574 N N . GLY A 1 74 ? 2.925 3.771 19.937 1.00 84.81 74 GLY A N 1
ATOM 575 C CA . GLY A 1 74 ? 2.675 3.577 18.509 1.00 84.81 74 GLY A CA 1
ATOM 576 C C . GLY A 1 74 ? 3.001 4.807 17.654 1.00 84.81 74 GLY A C 1
ATOM 577 O O . GLY A 1 74 ? 2.636 5.929 18.001 1.00 84.81 74 GLY A O 1
ATOM 578 N N . SER A 1 75 ? 3.612 4.588 16.486 1.00 92.06 75 SER A N 1
ATOM 579 C CA . SER A 1 75 ? 3.791 5.626 15.463 1.00 92.06 75 SER A CA 1
ATOM 580 C C . SER A 1 75 ? 2.608 5.654 14.491 1.00 92.06 75 SER A C 1
ATOM 582 O O . SER A 1 75 ? 2.114 4.605 14.062 1.00 92.06 75 SER A O 1
ATOM 584 N N . ALA A 1 76 ? 2.169 6.864 14.131 1.00 93.31 76 ALA A N 1
ATOM 585 C CA . ALA A 1 76 ? 1.181 7.086 13.076 1.00 93.31 76 ALA A CA 1
ATOM 586 C C . ALA A 1 76 ? 1.746 6.780 11.684 1.00 93.31 76 ALA A C 1
ATOM 588 O O . ALA A 1 76 ? 1.004 6.339 10.813 1.00 93.31 76 ALA A O 1
ATOM 589 N N . ALA A 1 77 ? 3.057 6.949 11.503 1.00 93.50 77 ALA A N 1
ATOM 590 C CA . ALA A 1 77 ? 3.745 6.734 10.236 1.00 93.50 77 ALA A CA 1
ATOM 591 C C . ALA A 1 77 ? 4.124 5.267 9.982 1.00 93.50 77 ALA A C 1
ATOM 593 O O . ALA A 1 77 ? 4.666 4.963 8.931 1.00 93.50 77 ALA A O 1
ATOM 594 N N . SER A 1 78 ? 3.841 4.330 10.899 1.00 95.38 78 SER A N 1
ATOM 595 C CA . SER A 1 78 ? 4.332 2.946 10.775 1.00 95.38 78 SER A CA 1
ATOM 596 C C . SER A 1 78 ? 3.993 2.285 9.438 1.00 95.38 78 SER A C 1
ATOM 598 O O . SER A 1 78 ? 4.847 1.620 8.868 1.00 95.38 78 SER A O 1
ATOM 600 N N . LEU A 1 79 ? 2.775 2.475 8.915 1.00 97.06 79 LEU A N 1
ATOM 601 C CA . LEU A 1 79 ? 2.415 1.886 7.623 1.00 97.06 79 LEU A CA 1
ATOM 602 C C . LEU A 1 79 ? 3.130 2.589 6.461 1.00 97.06 79 LEU A C 1
ATOM 604 O O . LEU A 1 79 ? 3.596 1.929 5.540 1.00 97.06 79 LEU A O 1
ATOM 608 N N . THR A 1 80 ? 3.227 3.918 6.481 1.00 96.38 80 THR A N 1
ATOM 609 C CA . THR A 1 80 ? 3.885 4.667 5.402 1.00 96.38 80 THR A CA 1
ATOM 610 C C . THR A 1 80 ? 5.400 4.441 5.401 1.00 96.38 80 THR A C 1
ATOM 612 O O . THR A 1 80 ? 5.992 4.338 4.327 1.00 96.38 80 THR A O 1
ATOM 615 N N . ASP A 1 81 ? 6.005 4.265 6.579 1.00 96.44 81 ASP A N 1
ATOM 616 C CA . ASP A 1 81 ? 7.408 3.881 6.757 1.00 96.44 81 ASP A CA 1
ATOM 617 C C . ASP A 1 81 ? 7.640 2.445 6.266 1.00 96.44 81 ASP A C 1
ATOM 619 O O . ASP A 1 81 ? 8.568 2.193 5.498 1.00 96.44 81 ASP A O 1
ATOM 623 N N . PHE A 1 82 ? 6.745 1.512 6.621 1.00 96.75 82 PHE A N 1
ATOM 624 C CA . PHE A 1 82 ? 6.773 0.135 6.123 1.00 96.75 82 PHE A CA 1
ATOM 625 C C . PHE A 1 82 ? 6.771 0.082 4.589 1.00 96.75 82 PHE A C 1
ATOM 627 O O . PHE A 1 82 ? 7.608 -0.591 3.981 1.00 96.75 82 PHE A O 1
ATOM 634 N N . LEU A 1 83 ? 5.871 0.835 3.951 1.00 97.12 83 LEU A N 1
ATOM 635 C CA . LEU A 1 83 ? 5.793 0.905 2.492 1.00 97.12 83 LEU A CA 1
ATOM 636 C C . LEU A 1 83 ? 7.017 1.590 1.870 1.00 97.12 83 LEU A C 1
ATOM 638 O O . LEU A 1 83 ? 7.306 1.368 0.697 1.00 97.12 83 LEU A O 1
ATOM 642 N N . GLY A 1 84 ? 7.750 2.396 2.642 1.00 96.25 84 GLY A N 1
ATOM 643 C CA . GLY A 1 84 ? 8.843 3.236 2.164 1.00 96.25 84 GLY A CA 1
ATOM 644 C C . GLY A 1 84 ? 8.370 4.550 1.538 1.00 96.25 84 GLY A C 1
ATOM 645 O O . GLY A 1 84 ? 9.150 5.207 0.853 1.00 96.25 84 GLY A O 1
ATOM 646 N N . VAL A 1 85 ? 7.113 4.937 1.746 1.00 95.12 85 VAL A N 1
ATOM 647 C CA . VAL A 1 85 ? 6.555 6.232 1.316 1.00 95.12 85 VAL A CA 1
ATOM 648 C C . VAL A 1 85 ? 7.041 7.353 2.237 1.00 95.12 85 VAL A C 1
ATOM 650 O O . VAL A 1 85 ? 7.200 8.499 1.817 1.00 95.12 85 VAL A O 1
ATOM 653 N N . THR A 1 86 ? 7.336 7.014 3.488 1.00 94.25 86 THR A N 1
ATOM 654 C CA . THR A 1 86 ? 8.023 7.892 4.429 1.00 94.25 86 THR A CA 1
ATOM 655 C C . THR A 1 86 ? 9.301 7.238 4.956 1.00 94.25 86 THR A C 1
ATOM 657 O O . THR A 1 86 ? 9.458 6.020 4.898 1.00 94.25 86 THR A O 1
ATOM 660 N N . ASP A 1 87 ? 10.235 8.057 5.432 1.00 91.56 87 ASP A N 1
ATOM 661 C CA . ASP A 1 87 ? 11.358 7.658 6.277 1.00 91.56 87 ASP A CA 1
ATOM 662 C C . ASP A 1 87 ? 11.198 8.354 7.631 1.00 91.56 87 ASP A C 1
ATOM 664 O O . ASP A 1 87 ? 11.338 9.578 7.747 1.00 91.56 87 ASP A O 1
ATOM 668 N N . LYS A 1 88 ? 10.829 7.573 8.652 1.00 90.06 88 LYS A N 1
ATOM 669 C CA . LYS A 1 88 ? 10.535 8.050 10.013 1.00 90.06 88 LYS A CA 1
ATOM 670 C C . LYS A 1 88 ? 9.497 9.177 10.003 1.00 90.06 88 LYS A C 1
ATOM 672 O O . LYS A 1 88 ? 9.676 10.218 10.638 1.00 90.06 88 LYS A O 1
ATOM 677 N N . GLY A 1 89 ? 8.427 8.978 9.233 1.00 88.31 89 GLY A N 1
ATOM 678 C CA . GLY A 1 89 ? 7.321 9.923 9.079 1.00 88.31 89 GLY A CA 1
ATOM 679 C C . GLY A 1 89 ? 7.606 11.151 8.213 1.00 88.31 89 GLY A C 1
ATOM 680 O O . GLY A 1 89 ? 6.730 12.002 8.082 1.00 88.31 89 GLY A O 1
ATOM 681 N N . LYS A 1 90 ? 8.790 11.265 7.601 1.00 89.12 90 LYS A N 1
ATOM 682 C CA . LYS A 1 90 ? 9.077 12.309 6.606 1.00 89.12 90 LYS A CA 1
ATOM 683 C C . LYS A 1 90 ? 8.876 11.758 5.197 1.00 89.12 90 LYS A C 1
ATOM 685 O O . LYS A 1 90 ? 9.272 10.619 4.975 1.00 89.12 90 LYS A O 1
ATOM 690 N N . PRO A 1 91 ? 8.319 12.520 4.240 1.00 89.19 91 PRO A N 1
ATOM 691 C CA . PRO A 1 91 ? 8.179 12.057 2.861 1.00 89.19 91 PRO A CA 1
ATOM 692 C C . PRO A 1 91 ? 9.501 11.525 2.293 1.00 89.19 91 PRO A C 1
ATOM 694 O O . PRO A 1 91 ? 10.539 12.183 2.400 1.00 89.19 91 PRO A O 1
ATOM 697 N N . ALA A 1 92 ? 9.466 10.324 1.716 1.00 92.44 92 ALA A N 1
ATOM 698 C CA . ALA A 1 92 ? 10.618 9.739 1.047 1.00 92.44 92 ALA A CA 1
ATOM 699 C C . ALA A 1 92 ? 10.855 10.402 -0.320 1.00 92.44 92 ALA A C 1
ATOM 701 O O . ALA A 1 92 ? 9.960 11.007 -0.913 1.00 92.44 92 ALA A O 1
ATOM 702 N N . GLN A 1 93 ? 12.068 10.256 -0.855 1.00 89.62 93 GLN A N 1
ATOM 703 C CA . GLN A 1 93 ? 12.395 10.751 -2.191 1.00 89.62 93 GLN A CA 1
ATOM 704 C C . GLN A 1 93 ? 11.450 10.157 -3.252 1.00 89.62 93 GLN A C 1
ATOM 706 O O . GLN A 1 93 ? 11.069 8.988 -3.172 1.00 89.62 93 GLN A O 1
ATOM 711 N N . PHE A 1 94 ? 11.101 10.977 -4.249 1.00 91.31 94 PHE A N 1
ATOM 712 C CA . PHE A 1 94 ? 10.202 10.652 -5.368 1.00 91.31 94 PHE A CA 1
ATOM 713 C C . PHE A 1 94 ? 8.729 10.418 -5.006 1.00 91.31 94 PHE A C 1
ATOM 715 O O . PHE A 1 94 ? 7.933 10.123 -5.897 1.00 91.31 94 PHE A O 1
ATOM 722 N N . VAL A 1 95 ? 8.357 10.578 -3.733 1.00 90.06 95 VAL A N 1
ATOM 723 C CA . VAL A 1 95 ? 6.958 10.699 -3.317 1.00 90.06 95 VAL A CA 1
ATOM 724 C C . VAL A 1 95 ? 6.541 12.153 -3.497 1.00 90.06 95 VAL A C 1
ATOM 726 O O . VAL A 1 95 ? 7.165 13.063 -2.953 1.00 90.06 95 VAL A O 1
ATOM 729 N N . GLU A 1 96 ? 5.491 12.371 -4.275 1.00 88.75 96 GLU A N 1
ATOM 730 C CA . GLU A 1 96 ? 4.999 13.697 -4.629 1.00 88.75 96 GLU A CA 1
ATOM 731 C C . GLU A 1 96 ? 3.698 13.985 -3.875 1.00 88.75 96 GLU A C 1
ATOM 733 O O . GLU A 1 96 ? 2.796 13.147 -3.822 1.00 88.75 96 GLU A O 1
ATOM 738 N N . GLU A 1 97 ? 3.574 15.180 -3.297 1.00 86.19 97 GLU A N 1
ATOM 739 C CA . GLU A 1 97 ? 2.285 15.646 -2.791 1.00 86.19 97 GLU A CA 1
ATOM 740 C C . GLU A 1 97 ? 1.359 16.019 -3.948 1.00 86.19 97 GLU A C 1
ATOM 742 O O . GLU A 1 97 ? 1.759 16.669 -4.916 1.00 86.19 97 GLU A O 1
ATOM 747 N N . ARG A 1 98 ? 0.080 15.680 -3.809 1.00 76.56 98 ARG A N 1
ATOM 748 C CA . ARG A 1 98 ? -0.948 15.979 -4.803 1.00 76.56 98 ARG A CA 1
ATOM 749 C C . ARG A 1 98 ? -1.921 17.040 -4.307 1.00 76.56 98 ARG A C 1
ATOM 751 O O . ARG A 1 98 ? -2.316 17.023 -3.141 1.00 76.56 98 ARG A O 1
ATOM 758 N N . PRO A 1 99 ? -2.383 17.941 -5.188 1.00 69.31 99 PRO A N 1
ATOM 759 C CA . PRO A 1 99 ? -3.353 18.963 -4.811 1.00 69.31 99 PRO A CA 1
ATOM 760 C C . PRO A 1 99 ? -4.769 18.408 -4.589 1.00 69.31 99 PRO A C 1
ATOM 762 O O . PRO A 1 99 ? -5.552 19.042 -3.887 1.00 69.31 99 PRO A O 1
ATOM 765 N N . TYR A 1 100 ? -5.114 17.254 -5.174 1.00 70.31 100 TYR A N 1
ATOM 766 C CA . TYR A 1 100 ? -6.440 16.645 -5.053 1.00 70.31 100 TYR A CA 1
ATOM 767 C C . TYR A 1 100 ? -6.425 15.121 -5.273 1.00 70.31 100 TYR A C 1
ATOM 769 O O . TYR A 1 100 ? -5.576 14.578 -5.987 1.00 70.31 100 TYR A O 1
ATOM 777 N N . ALA A 1 101 ? -7.434 14.453 -4.709 1.00 73.06 101 ALA A N 1
ATOM 778 C CA . ALA A 1 101 ? -7.813 13.065 -4.965 1.00 73.06 101 ALA A CA 1
ATOM 779 C C . ALA A 1 101 ? -9.344 12.967 -5.063 1.00 73.06 101 ALA A C 1
ATOM 781 O O . ALA A 1 101 ? -10.054 13.616 -4.303 1.00 73.06 101 ALA A O 1
ATOM 782 N N . THR A 1 102 ? -9.881 12.170 -5.985 1.00 72.75 102 THR A N 1
ATOM 783 C CA . THR A 1 102 ? -11.341 12.021 -6.175 1.00 72.75 102 THR A CA 1
ATOM 784 C C . THR A 1 102 ? -12.004 11.107 -5.139 1.00 72.75 102 THR A C 1
ATOM 786 O O . THR A 1 102 ? -13.234 11.081 -5.042 1.00 72.75 102 THR A O 1
ATOM 789 N N . HIS A 1 103 ? -11.188 10.395 -4.357 1.00 81.62 103 HIS A N 1
ATOM 790 C CA . HIS A 1 103 ? -11.589 9.466 -3.307 1.00 81.62 103 HIS A CA 1
ATOM 791 C C . HIS A 1 103 ? -10.854 9.776 -2.000 1.00 81.62 103 HIS A C 1
ATOM 793 O O . HIS A 1 103 ? -9.721 10.258 -2.007 1.00 81.62 103 HIS A O 1
ATOM 799 N N . GLY A 1 104 ? -11.498 9.470 -0.880 1.00 84.31 104 GLY A N 1
ATOM 800 C CA . GLY A 1 104 ? -10.925 9.570 0.458 1.00 84.31 104 GLY A CA 1
ATOM 801 C C . GLY A 1 104 ? -11.695 8.699 1.441 1.00 84.31 104 GLY A C 1
ATOM 802 O O . GLY A 1 104 ? -12.565 7.927 1.044 1.00 84.31 104 GLY A O 1
ATOM 803 N N . MET A 1 105 ? -11.409 8.846 2.731 1.00 88.00 105 MET A N 1
ATOM 804 C CA . MET A 1 105 ? -12.036 8.039 3.777 1.00 88.00 105 MET A CA 1
ATOM 805 C C . MET A 1 105 ? -12.773 8.917 4.779 1.00 88.00 105 MET A C 1
ATOM 807 O O . MET A 1 105 ? -12.214 9.889 5.290 1.00 88.00 105 MET A O 1
ATOM 811 N N . ASP A 1 106 ? -14.015 8.544 5.085 1.00 87.62 106 ASP A N 1
ATOM 812 C CA . ASP A 1 106 ? -14.699 9.002 6.287 1.00 87.62 106 ASP A CA 1
ATOM 813 C C . ASP A 1 106 ? -14.579 7.932 7.373 1.00 87.62 106 ASP A C 1
ATOM 815 O O . ASP A 1 106 ? -14.826 6.741 7.155 1.00 87.62 106 ASP A O 1
ATOM 819 N N . ILE A 1 107 ? -14.123 8.365 8.542 1.00 90.81 107 ILE A N 1
ATOM 820 C CA . ILE A 1 107 ? -13.757 7.483 9.643 1.00 90.81 107 ILE A CA 1
ATOM 821 C C . ILE A 1 107 ? -14.295 8.105 10.930 1.00 90.81 107 ILE A C 1
ATOM 823 O O . ILE A 1 107 ? -13.902 9.208 11.320 1.00 90.81 107 ILE A O 1
ATOM 827 N N . GLU A 1 108 ? -15.184 7.406 11.618 1.00 92.44 108 GLU A N 1
ATOM 828 C CA . GLU A 1 108 ? -15.700 7.865 12.907 1.00 92.44 108 GLU A CA 1
ATOM 829 C C . GLU A 1 108 ? -14.750 7.495 14.053 1.00 92.44 108 GLU A C 1
ATOM 831 O O . GLU A 1 108 ? -13.921 6.589 13.942 1.00 92.44 108 GLU A O 1
ATOM 836 N N . LYS A 1 109 ? -14.881 8.192 15.188 1.00 93.88 109 LYS A N 1
ATOM 837 C CA . LYS A 1 109 ? -14.161 7.831 16.416 1.00 93.88 109 LYS A CA 1
ATOM 838 C C . LYS A 1 109 ? -14.571 6.438 16.897 1.00 93.88 109 LYS A C 1
ATOM 840 O O . LYS A 1 109 ? -15.732 6.043 16.779 1.00 93.88 109 LYS A O 1
ATOM 845 N N . ASN A 1 110 ? -13.623 5.734 17.500 1.00 95.25 110 ASN A N 1
ATOM 846 C CA . ASN A 1 110 ? -13.884 4.484 18.200 1.00 95.25 110 ASN A CA 1
ATOM 847 C C . ASN A 1 110 ? -14.694 4.777 19.480 1.00 95.25 110 ASN A C 1
ATOM 849 O O . ASN A 1 110 ? -14.475 5.797 20.134 1.00 95.25 110 ASN A O 1
ATOM 853 N N . LYS A 1 111 ? -15.645 3.904 19.830 1.00 93.06 111 LYS A N 1
ATOM 854 C CA . LYS A 1 111 ? -16.528 4.056 21.002 1.00 93.06 111 LYS A CA 1
ATOM 855 C C . LYS A 1 111 ? -16.681 2.721 21.719 1.00 93.06 111 LYS A C 1
ATOM 857 O O . LYS A 1 111 ? -16.974 1.725 21.066 1.00 93.06 111 LYS A O 1
ATOM 862 N N . ASP A 1 112 ? -16.500 2.700 23.037 1.00 84.75 112 ASP A N 1
ATOM 863 C CA . ASP A 1 112 ? -16.794 1.548 23.907 1.00 84.75 112 ASP A CA 1
ATOM 864 C C . ASP A 1 112 ? -16.231 0.208 23.390 1.00 84.75 112 ASP A C 1
ATOM 866 O O . ASP A 1 112 ? -16.940 -0.788 23.251 1.00 84.75 112 ASP A O 1
ATOM 870 N N . GLY A 1 113 ? -14.947 0.197 23.012 1.00 81.19 113 GLY A N 1
ATOM 871 C CA . GLY A 1 113 ? -14.270 -0.994 22.476 1.00 81.19 113 GLY A CA 1
ATOM 872 C C . GLY A 1 113 ? -14.672 -1.385 21.046 1.00 81.19 113 GLY A C 1
ATOM 873 O O . GLY A 1 113 ? -14.081 -2.301 20.471 1.00 81.19 113 GLY A O 1
ATOM 874 N N . LYS A 1 114 ? -15.624 -0.674 20.431 1.00 91.25 114 LYS A N 1
ATOM 875 C CA . LYS A 1 114 ? -16.029 -0.844 19.033 1.00 91.25 114 LYS A CA 1
ATOM 876 C C . LYS A 1 114 ? -15.321 0.168 18.149 1.00 91.25 114 LYS A C 1
ATOM 878 O O . LYS A 1 114 ? -15.184 1.349 18.478 1.00 91.25 114 LYS A O 1
ATOM 883 N N . ARG A 1 115 ? -14.868 -0.310 16.994 1.00 93.44 115 ARG A N 1
ATOM 884 C CA . ARG A 1 115 ? -14.225 0.554 16.010 1.00 93.44 115 ARG A CA 1
ATOM 885 C C . ARG A 1 115 ? -15.281 1.397 15.302 1.00 93.44 115 ARG A C 1
ATOM 887 O O . ARG A 1 115 ? -16.378 0.904 15.041 1.00 93.44 115 ARG A O 1
ATOM 894 N N . GLY A 1 116 ? -14.941 2.643 14.991 1.00 92.62 116 GLY A N 1
ATOM 895 C CA . GLY A 1 116 ? -15.840 3.568 14.308 1.00 92.62 116 GLY A CA 1
ATOM 896 C C . GLY A 1 116 ? -16.227 3.094 12.906 1.00 92.62 116 GLY A C 1
ATOM 897 O O . GLY A 1 116 ? -15.638 2.162 12.346 1.00 92.62 116 GLY A O 1
ATOM 898 N N . LYS A 1 117 ? -17.219 3.757 12.319 1.00 92.94 117 LYS A N 1
ATOM 899 C CA . LYS A 1 117 ? -17.566 3.597 10.907 1.00 92.94 117 LYS A CA 1
ATOM 900 C C . LYS A 1 117 ? -16.352 3.900 10.014 1.00 92.94 117 LYS A C 1
ATOM 902 O O . LYS A 1 117 ? -15.554 4.770 10.351 1.00 92.94 117 LYS A O 1
ATOM 907 N N . PHE A 1 118 ? -16.203 3.161 8.916 1.00 92.69 118 PHE A N 1
ATOM 908 C CA . PHE A 1 118 ? -15.078 3.266 7.982 1.00 92.69 118 PHE A CA 1
ATOM 909 C C . PHE A 1 118 ? -15.607 3.131 6.555 1.00 92.69 118 PHE A C 1
ATOM 911 O O . PHE A 1 118 ? -15.936 2.024 6.127 1.00 92.69 118 PHE A O 1
ATOM 918 N N . GLU A 1 119 ? -15.746 4.242 5.837 1.00 90.62 119 GLU A N 1
ATOM 919 C CA . GLU A 1 119 ? -16.357 4.264 4.503 1.00 90.62 119 GLU A CA 1
ATOM 920 C C . GLU A 1 119 ? -15.548 5.103 3.520 1.00 90.62 119 GLU A C 1
ATOM 922 O O . GLU A 1 119 ? -15.151 6.233 3.810 1.00 90.62 119 GLU A O 1
ATOM 927 N N . GLU A 1 120 ? -15.331 4.548 2.329 1.00 87.00 120 GLU A N 1
ATOM 928 C CA . GLU A 1 120 ? -14.798 5.310 1.209 1.00 87.00 120 GLU A CA 1
ATOM 929 C C . GLU A 1 120 ? -15.817 6.357 0.768 1.00 87.00 120 GLU A C 1
ATOM 931 O O . GLU A 1 120 ? -16.993 6.067 0.530 1.00 87.00 120 GLU A O 1
ATOM 936 N N . THR A 1 121 ? -15.338 7.583 0.618 1.00 81.75 121 THR A N 1
ATOM 937 C CA . THR A 1 121 ? -16.096 8.704 0.075 1.00 81.75 121 THR A CA 1
ATOM 938 C C . THR A 1 121 ? -15.565 9.041 -1.310 1.00 81.75 121 THR A C 1
ATOM 940 O O . THR A 1 121 ? -14.364 8.969 -1.567 1.00 81.75 121 THR A O 1
ATOM 943 N N . SER A 1 122 ? -16.467 9.406 -2.218 1.00 74.62 122 SER A N 1
ATOM 944 C CA . SER A 1 122 ? -16.146 9.759 -3.604 1.00 74.62 122 SER A CA 1
ATOM 945 C C . SER A 1 122 ? -16.835 11.059 -4.003 1.00 74.62 122 SER A C 1
ATOM 947 O O . SER A 1 122 ? -17.985 11.283 -3.625 1.00 74.62 122 SER A O 1
ATOM 949 N N . GLY A 1 123 ? -16.165 11.889 -4.803 1.00 63.34 123 GLY A N 1
ATOM 950 C CA . GLY A 1 123 ? -16.719 13.129 -5.361 1.00 63.34 123 GLY A CA 1
ATOM 951 C C . GLY A 1 123 ? -15.809 14.346 -5.160 1.00 63.34 123 GLY A C 1
ATOM 952 O O . GLY A 1 123 ? -15.031 14.412 -4.212 1.00 63.34 123 GLY A O 1
ATOM 953 N N . GLY A 1 124 ? -15.924 15.339 -6.053 1.00 49.38 124 GLY A N 1
ATOM 954 C CA . GLY A 1 124 ? -14.985 16.471 -6.172 1.00 49.38 124 GLY A CA 1
ATOM 955 C C . GLY A 1 124 ? -14.853 17.398 -4.952 1.00 49.38 124 GLY A C 1
ATOM 956 O O . GLY A 1 124 ? -13.945 18.219 -4.920 1.00 49.38 124 GLY A O 1
ATOM 957 N N . LEU A 1 125 ? -15.716 17.264 -3.939 1.00 44.66 125 LEU A N 1
ATOM 958 C CA . LEU A 1 125 ? -15.698 18.074 -2.711 1.00 44.66 125 LEU A CA 1
ATOM 959 C C . LEU A 1 125 ? -14.914 17.437 -1.549 1.00 44.66 125 LEU A C 1
ATOM 961 O O . LEU A 1 125 ? -14.577 18.138 -0.596 1.00 44.66 125 LEU A O 1
ATOM 965 N N . VAL A 1 126 ? -14.576 16.143 -1.625 1.00 52.56 126 VAL A N 1
ATOM 966 C CA . VAL A 1 126 ? -13.770 15.456 -0.593 1.00 52.56 126 VAL A CA 1
ATOM 967 C C . VAL A 1 126 ? -12.311 15.946 -0.617 1.00 52.56 126 VAL A C 1
ATOM 969 O O . VAL A 1 126 ? -11.637 15.954 0.412 1.00 52.56 126 VAL A O 1
ATOM 972 N N . SER A 1 127 ? -11.841 16.417 -1.776 1.00 49.75 127 SER A N 1
ATOM 973 C CA . SER A 1 127 ? -10.425 16.638 -2.079 1.00 49.75 127 SER A CA 1
ATOM 974 C C . SER A 1 127 ? -9.830 17.943 -1.544 1.00 49.75 127 SER A C 1
ATOM 976 O O . SER A 1 127 ? -8.666 17.972 -1.162 1.00 49.75 127 SER A O 1
ATOM 978 N N . VAL A 1 128 ? -10.616 19.019 -1.464 1.00 47.22 128 VAL A N 1
ATOM 979 C CA . VAL A 1 128 ? -10.102 20.336 -1.043 1.00 47.22 128 VAL A CA 1
ATOM 980 C C . VAL A 1 128 ? -10.448 20.627 0.418 1.00 47.22 128 VAL A C 1
ATOM 982 O O . VAL A 1 128 ? -9.605 21.087 1.185 1.00 47.22 128 VAL A O 1
ATOM 985 N N . GLY A 1 129 ? -11.675 20.308 0.841 1.00 47.16 129 GLY A N 1
ATOM 986 C CA . GLY A 1 129 ? -12.172 20.658 2.175 1.00 47.16 129 GLY A CA 1
ATOM 987 C C . GLY A 1 129 ? -11.596 19.817 3.318 1.00 47.16 129 GLY A C 1
ATOM 988 O O . GLY A 1 129 ? -11.542 20.294 4.451 1.00 47.16 129 GLY A O 1
ATOM 989 N N . ASN A 1 130 ? -11.161 18.579 3.052 1.00 51.09 130 ASN A N 1
ATOM 990 C CA . ASN A 1 130 ? -10.597 17.711 4.089 1.00 51.09 130 ASN A CA 1
ATOM 991 C C . ASN A 1 130 ? -9.091 17.910 4.287 1.00 51.09 130 ASN A C 1
ATOM 993 O O . ASN A 1 130 ? -8.649 17.781 5.421 1.00 51.09 130 ASN A O 1
ATOM 997 N N . ARG A 1 131 ? -8.323 18.301 3.254 1.00 53.34 131 ARG A N 1
ATOM 998 C CA . ARG A 1 131 ? -6.878 18.592 3.375 1.00 53.34 131 ARG A CA 1
ATOM 999 C C . ARG A 1 131 ? -6.590 19.773 4.312 1.00 53.34 131 ARG A C 1
ATOM 1001 O O . ARG A 1 131 ? -5.591 19.774 5.015 1.00 53.34 131 ARG A O 1
ATOM 1008 N N . ILE A 1 132 ? -7.465 20.781 4.323 1.00 55.25 132 ILE A N 1
ATOM 1009 C CA . ILE A 1 132 ? -7.263 22.034 5.079 1.00 55.25 132 ILE A CA 1
ATOM 1010 C C . ILE A 1 132 ? -7.599 21.863 6.576 1.00 55.25 132 ILE A C 1
ATOM 1012 O O . ILE A 1 132 ? -7.247 22.704 7.403 1.00 55.25 132 ILE A O 1
ATOM 1016 N N . LYS A 1 133 ? -8.266 20.769 6.962 1.00 59.88 133 LYS A N 1
ATOM 1017 C CA . LYS A 1 133 ? -8.576 20.494 8.369 1.00 59.88 133 LYS A CA 1
ATOM 1018 C C . LYS A 1 133 ? -7.341 19.926 9.080 1.00 59.88 133 LYS A C 1
ATOM 1020 O O . LYS A 1 133 ? -6.669 19.066 8.514 1.00 59.88 133 LYS A O 1
ATOM 1025 N N . PRO A 1 134 ? -7.065 20.321 10.335 1.00 59.12 134 PRO A N 1
ATOM 1026 C CA . PRO A 1 134 ? -6.086 19.627 11.168 1.00 59.12 134 PRO A CA 1
ATOM 1027 C C . PRO A 1 134 ? -6.403 18.124 11.235 1.00 59.12 134 PRO A C 1
ATOM 1029 O O . PRO A 1 134 ? -7.518 17.747 11.598 1.00 59.12 134 PRO A O 1
ATOM 1032 N N . GLY A 1 135 ? -5.443 17.274 10.858 1.00 67.31 135 GLY A N 1
ATOM 1033 C CA . GLY A 1 135 ? -5.649 15.821 10.747 1.00 67.31 135 GLY A CA 1
ATOM 1034 C C . GLY A 1 135 ? -6.368 15.368 9.468 1.00 67.31 135 GLY A C 1
ATOM 1035 O O . GLY A 1 135 ? -6.924 14.271 9.437 1.00 67.31 135 GLY A O 1
ATOM 1036 N N . GLY A 1 136 ? -6.397 16.220 8.440 1.00 75.56 136 GLY A N 1
ATOM 1037 C CA . GLY A 1 136 ? -6.820 15.877 7.086 1.00 75.56 136 GLY A CA 1
ATOM 1038 C C . GLY A 1 136 ? -5.915 14.839 6.413 1.00 75.56 136 GLY A C 1
ATOM 1039 O O . GLY A 1 136 ? -4.832 14.551 6.919 1.00 75.56 136 GLY A O 1
ATOM 1040 N N . PRO A 1 137 ? -6.352 14.257 5.284 1.00 86.56 137 PRO A N 1
ATOM 1041 C CA . PRO A 1 137 ? -5.570 13.252 4.587 1.00 86.56 137 PRO A CA 1
ATOM 1042 C C . PRO A 1 137 ? -4.367 13.854 3.850 1.00 86.56 137 PRO A C 1
ATOM 1044 O O . PRO A 1 137 ? -4.500 14.874 3.166 1.00 86.56 137 PRO A O 1
ATOM 1047 N N . ASP A 1 138 ? -3.240 13.151 3.899 1.00 88.31 138 ASP A N 1
ATOM 1048 C CA . ASP A 1 138 ? -2.099 13.369 3.018 1.00 88.31 138 ASP A CA 1
ATOM 1049 C C . ASP A 1 138 ? -2.378 12.701 1.670 1.00 88.31 138 ASP A C 1
ATOM 1051 O O . ASP A 1 138 ? -2.653 11.501 1.580 1.00 88.31 138 ASP A O 1
ATOM 1055 N N . MET A 1 139 ? -2.332 13.497 0.606 1.00 87.88 139 MET A N 1
ATOM 1056 C CA . MET A 1 139 ? -2.507 13.026 -0.764 1.00 87.88 139 MET A CA 1
ATOM 1057 C C . MET A 1 139 ? -1.133 12.889 -1.389 1.00 87.88 139 MET A C 1
ATOM 1059 O O . MET A 1 139 ? -0.493 13.885 -1.718 1.00 87.88 139 MET A O 1
ATOM 1063 N N . LEU A 1 140 ? -0.688 11.652 -1.528 1.00 90.19 140 LEU A N 1
ATOM 1064 C CA . LEU A 1 140 ? 0.633 11.297 -2.006 1.00 90.19 140 LEU A CA 1
ATOM 1065 C C . LEU A 1 140 ? 0.510 10.551 -3.336 1.00 90.19 140 LEU A C 1
ATOM 1067 O O . LEU A 1 140 ? -0.512 9.928 -3.648 1.00 90.19 140 LEU A O 1
ATOM 1071 N N . GLY A 1 141 ? 1.558 10.637 -4.139 1.00 90.25 141 GLY A N 1
ATOM 1072 C CA . GLY A 1 141 ? 1.624 9.998 -5.438 1.00 90.25 141 GLY A CA 1
ATOM 1073 C C . GLY A 1 141 ? 3.038 9.588 -5.802 1.00 90.25 141 GLY A C 1
ATOM 1074 O O . GLY A 1 141 ? 4.013 10.149 -5.301 1.00 90.25 141 GLY A O 1
ATOM 1075 N N . MET A 1 142 ? 3.148 8.602 -6.683 1.00 92.44 142 MET A N 1
ATOM 1076 C CA . MET A 1 142 ? 4.425 8.184 -7.249 1.00 92.44 142 MET A CA 1
ATOM 1077 C C . MET A 1 142 ? 4.210 7.657 -8.659 1.00 92.44 142 MET A C 1
ATOM 1079 O O . MET A 1 142 ? 3.404 6.753 -8.873 1.00 92.44 142 MET A O 1
ATOM 1083 N N . ASP A 1 143 ? 4.935 8.201 -9.629 1.00 91.56 143 ASP A N 1
ATOM 1084 C CA . ASP A 1 143 ? 4.857 7.679 -10.989 1.00 91.56 143 ASP A CA 1
ATOM 1085 C C . ASP A 1 143 ? 5.524 6.313 -11.084 1.00 91.56 143 ASP A C 1
ATOM 1087 O O . ASP A 1 143 ? 6.612 6.099 -10.545 1.00 91.56 143 ASP A O 1
ATOM 1091 N N . ILE A 1 144 ? 4.891 5.416 -11.834 1.00 88.62 144 ILE A N 1
ATOM 1092 C CA . ILE A 1 144 ? 5.393 4.066 -12.066 1.00 88.62 144 ILE A CA 1
ATOM 1093 C C . ILE A 1 144 ? 5.708 3.880 -13.557 1.00 88.62 144 ILE A C 1
ATOM 1095 O O . ILE A 1 144 ? 5.009 4.434 -14.409 1.00 88.62 144 ILE A O 1
ATOM 1099 N N . PRO A 1 145 ? 6.733 3.091 -13.913 1.00 85.31 145 PRO A N 1
ATOM 1100 C CA . PRO A 1 145 ? 7.002 2.726 -15.299 1.00 85.31 145 PRO A CA 1
ATOM 1101 C C . PRO A 1 145 ? 6.124 1.527 -15.706 1.00 85.31 145 PRO A C 1
ATOM 1103 O O . PRO A 1 145 ? 6.622 0.416 -15.904 1.00 85.31 145 PRO A O 1
ATOM 1106 N N . GLY A 1 146 ? 4.802 1.719 -15.764 1.00 80.31 146 GLY A N 1
ATOM 1107 C CA . GLY A 1 146 ? 3.867 0.655 -16.145 1.00 80.31 146 GLY A CA 1
ATOM 1108 C C . GLY A 1 146 ? 4.142 0.148 -17.563 1.00 80.31 146 GLY A C 1
ATOM 1109 O O . GLY A 1 146 ? 4.353 0.935 -18.480 1.00 80.31 146 GLY A O 1
ATOM 1110 N N . GLY A 1 147 ? 4.192 -1.175 -17.736 1.00 71.81 147 GLY A N 1
ATOM 1111 C CA . GLY A 1 147 ? 4.679 -1.817 -18.968 1.00 71.81 147 GLY A CA 1
ATOM 1112 C C . GLY A 1 147 ? 6.170 -2.189 -18.946 1.00 71.81 147 GLY A C 1
ATOM 1113 O O . GLY A 1 147 ? 6.609 -2.965 -19.787 1.00 71.81 147 GLY A O 1
ATOM 1114 N N . GLY A 1 148 ? 6.925 -1.730 -17.942 1.00 79.69 148 GLY A N 1
ATOM 1115 C CA . GLY A 1 148 ? 8.312 -2.126 -17.693 1.00 79.69 148 GLY A CA 1
ATOM 1116 C C . GLY A 1 148 ? 9.308 -1.030 -18.062 1.00 79.69 148 GLY A C 1
ATOM 1117 O O . GLY A 1 148 ? 9.336 -0.552 -19.193 1.00 79.69 148 GLY A O 1
ATOM 1118 N N . PHE A 1 149 ? 10.151 -0.640 -17.108 1.00 86.19 149 PHE A N 1
ATOM 1119 C CA . PHE A 1 149 ? 11.150 0.413 -17.290 1.00 86.19 149 PHE A CA 1
ATOM 1120 C C . PHE A 1 149 ? 12.091 0.134 -18.471 1.00 86.19 149 PHE A C 1
ATOM 1122 O O . PHE A 1 149 ? 12.629 -0.966 -18.594 1.00 86.19 149 PHE A O 1
ATOM 1129 N N . GLY A 1 150 ? 12.295 1.130 -19.337 1.00 83.12 150 GLY A N 1
ATOM 1130 C CA . GLY A 1 150 ? 13.197 1.025 -20.489 1.00 83.12 150 GLY A CA 1
ATOM 1131 C C . GLY A 1 150 ? 12.646 0.215 -21.671 1.00 83.12 150 GLY A C 1
ATOM 1132 O O . GLY A 1 150 ? 13.278 0.183 -22.728 1.00 83.12 150 GLY A O 1
ATOM 1133 N N . SER A 1 151 ? 11.471 -0.407 -21.525 1.00 84.44 151 SER A N 1
ATOM 1134 C CA . SER A 1 151 ? 10.744 -1.008 -22.646 1.00 84.44 151 SER A CA 1
ATOM 1135 C C . SER A 1 151 ? 10.157 0.072 -23.563 1.00 84.44 151 SER A C 1
ATOM 1137 O O . SER A 1 151 ? 10.187 1.261 -23.239 1.00 84.44 151 SER A O 1
ATOM 1139 N N . LYS A 1 152 ? 9.640 -0.340 -24.725 1.00 83.88 152 LYS A N 1
ATOM 1140 C CA . LYS A 1 152 ? 8.917 0.548 -25.639 1.00 83.88 152 LYS A CA 1
ATOM 1141 C C . LYS A 1 152 ? 7.417 0.331 -25.512 1.00 83.88 152 LYS A C 1
ATOM 1143 O O . LYS A 1 152 ? 6.973 -0.816 -25.506 1.00 83.88 152 LYS A O 1
ATOM 1148 N N . ASP A 1 153 ? 6.658 1.419 -25.465 1.00 79.56 153 ASP A N 1
ATOM 1149 C CA . ASP A 1 153 ? 5.207 1.364 -25.605 1.00 79.56 153 ASP A CA 1
ATOM 1150 C C . ASP A 1 153 ? 4.778 1.202 -27.077 1.00 79.56 153 ASP A C 1
ATOM 1152 O O . ASP A 1 153 ? 5.603 1.050 -27.983 1.00 79.56 153 ASP A O 1
ATOM 1156 N N . TRP A 1 154 ? 3.466 1.207 -27.324 1.00 76.00 154 TRP A N 1
ATOM 1157 C CA . TRP A 1 154 ? 2.891 0.976 -28.650 1.00 76.00 154 TRP A CA 1
ATOM 1158 C C . TRP A 1 154 ? 3.222 2.073 -29.681 1.00 76.00 154 TRP A C 1
ATOM 1160 O O . TRP A 1 154 ? 3.177 1.794 -30.879 1.00 76.00 154 TRP A O 1
ATOM 1170 N N . ASN A 1 155 ? 3.599 3.280 -29.241 1.00 79.81 155 ASN A N 1
ATOM 1171 C CA . ASN A 1 155 ? 4.103 4.344 -30.118 1.00 79.81 155 ASN A CA 1
ATOM 1172 C C . ASN A 1 155 ? 5.613 4.238 -30.363 1.00 79.81 155 ASN A C 1
ATOM 1174 O O . ASN A 1 155 ? 6.165 4.984 -31.170 1.00 79.81 155 ASN A O 1
ATOM 1178 N N . GLY A 1 156 ? 6.294 3.318 -29.676 1.00 80.94 156 GLY A N 1
ATOM 1179 C CA . GLY A 1 156 ? 7.745 3.196 -29.696 1.00 80.94 156 GLY A CA 1
ATOM 1180 C C . GLY A 1 156 ? 8.460 4.104 -28.694 1.00 80.94 156 GLY A C 1
ATOM 1181 O O . GLY A 1 156 ? 9.697 4.131 -28.717 1.00 80.94 156 GLY A O 1
ATOM 1182 N N . ASP A 1 157 ? 7.723 4.803 -27.822 1.00 83.19 157 ASP A N 1
ATOM 1183 C CA . ASP A 1 157 ? 8.289 5.659 -26.780 1.00 83.19 157 ASP A CA 1
ATOM 1184 C C . ASP A 1 157 ? 8.829 4.818 -25.621 1.00 83.19 157 ASP A C 1
ATOM 1186 O O . ASP A 1 157 ? 8.303 3.754 -25.293 1.00 83.19 157 ASP A O 1
ATOM 1190 N N . VAL A 1 158 ? 9.903 5.294 -24.986 1.00 86.38 158 VAL A N 1
ATOM 1191 C CA . VAL A 1 158 ? 10.513 4.595 -23.849 1.00 86.38 158 VAL A CA 1
ATOM 1192 C C . VAL A 1 158 ? 9.649 4.770 -22.603 1.00 86.38 158 VAL A C 1
ATOM 1194 O O . VAL A 1 158 ? 9.337 5.891 -22.199 1.00 86.38 158 VAL A O 1
ATOM 1197 N N . VAL A 1 159 ? 9.321 3.657 -21.955 1.00 84.00 159 VAL A N 1
ATOM 1198 C CA . VAL A 1 159 ? 8.566 3.626 -20.702 1.00 84.00 159 VAL A CA 1
ATOM 1199 C C . VAL A 1 159 ? 9.440 4.130 -19.552 1.00 84.00 159 VAL A C 1
ATOM 1201 O O . VAL A 1 159 ? 10.445 3.510 -19.184 1.00 84.00 159 VAL A O 1
ATOM 1204 N N . LEU A 1 160 ? 9.031 5.254 -18.961 1.00 88.12 160 LEU A N 1
ATOM 1205 C CA . LEU A 1 160 ? 9.723 5.947 -17.870 1.00 88.12 160 LEU A CA 1
ATOM 1206 C C . LEU A 1 160 ? 8.728 6.338 -16.762 1.00 88.12 160 LEU A C 1
ATOM 1208 O O . LEU A 1 160 ? 7.558 6.598 -17.056 1.00 88.12 160 LEU A O 1
ATOM 1212 N N . PRO A 1 161 ? 9.165 6.472 -15.493 1.00 89.00 161 PRO A N 1
ATOM 1213 C CA . PRO A 1 161 ? 8.303 6.885 -14.384 1.00 89.00 161 PRO A CA 1
ATOM 1214 C C . PRO A 1 161 ? 8.041 8.403 -14.416 1.00 89.00 161 PRO A C 1
ATOM 1216 O O . PRO A 1 161 ? 8.550 9.173 -13.601 1.00 89.00 161 PRO A O 1
ATOM 1219 N N . THR A 1 162 ? 7.271 8.842 -15.411 1.00 86.94 162 THR A N 1
ATOM 1220 C CA . THR A 1 162 ? 6.930 10.256 -15.682 1.00 86.94 162 THR A CA 1
ATOM 1221 C C . THR A 1 162 ? 5.459 10.586 -15.416 1.00 86.94 162 THR A C 1
ATOM 1223 O O . THR A 1 162 ? 5.027 11.727 -15.599 1.00 86.94 162 THR A O 1
ATOM 1226 N N . GLY A 1 163 ? 4.690 9.558 -15.052 1.00 83.44 163 GLY A N 1
ATOM 1227 C CA . GLY A 1 163 ? 3.247 9.584 -14.850 1.00 83.44 163 GLY A CA 1
ATOM 1228 C C . GLY A 1 163 ? 2.466 9.269 -16.122 1.00 83.44 163 GLY A C 1
ATOM 1229 O O . GLY A 1 163 ? 1.290 8.944 -16.040 1.00 83.44 163 GLY A O 1
ATOM 1230 N N . SER A 1 164 ? 3.103 9.285 -17.293 1.00 81.50 164 SER A N 1
ATOM 1231 C CA . SER A 1 164 ? 2.451 8.941 -18.566 1.00 81.50 164 SER A CA 1
ATOM 1232 C C . SER A 1 164 ? 2.110 7.448 -18.659 1.00 81.50 164 SER A C 1
ATOM 1234 O O . SER A 1 164 ? 1.083 7.076 -19.216 1.00 81.50 164 SER A O 1
ATOM 1236 N N . HIS A 1 165 ? 2.947 6.593 -18.064 1.00 81.12 165 HIS A N 1
ATOM 1237 C CA . HIS A 1 165 ? 2.837 5.129 -18.123 1.00 81.12 165 HIS A CA 1
ATOM 1238 C C . HIS A 1 165 ? 2.250 4.502 -16.853 1.00 81.12 165 HIS A C 1
ATOM 1240 O O . HIS A 1 165 ? 2.273 3.287 -16.683 1.00 81.12 165 HIS A O 1
ATOM 1246 N N . GLY A 1 166 ? 1.729 5.325 -15.950 1.00 83.81 166 GLY A N 1
ATOM 1247 C CA . GLY A 1 166 ? 1.106 4.878 -14.714 1.00 83.81 166 GLY A CA 1
ATOM 1248 C C . GLY A 1 166 ? 1.482 5.746 -13.527 1.00 83.81 166 GLY A C 1
ATOM 1249 O O . GLY A 1 166 ? 2.554 6.354 -13.469 1.00 83.81 166 GLY A O 1
ATOM 1250 N N . HIS A 1 167 ? 0.589 5.771 -12.548 1.00 88.31 167 HIS A N 1
ATOM 1251 C CA . HIS A 1 167 ? 0.776 6.522 -11.321 1.00 88.31 167 HIS A CA 1
ATOM 1252 C C . HIS A 1 167 ? 0.127 5.794 -10.148 1.00 88.31 167 HIS A C 1
ATOM 1254 O O . HIS A 1 167 ? -1.023 5.370 -10.218 1.00 88.31 167 HIS A O 1
ATOM 1260 N N . MET A 1 168 ? 0.859 5.644 -9.053 1.00 91.38 168 MET A N 1
ATOM 1261 C CA . MET A 1 168 ? 0.328 5.123 -7.804 1.00 91.38 168 MET A CA 1
ATOM 1262 C C . MET A 1 168 ? -0.265 6.267 -6.989 1.00 91.38 168 MET A C 1
ATOM 1264 O O . MET A 1 168 ? 0.442 7.208 -6.639 1.00 91.38 168 MET A O 1
ATOM 1268 N N . LEU A 1 169 ? -1.555 6.167 -6.672 1.00 91.25 169 LEU A N 1
ATOM 1269 C CA . LEU A 1 169 ? -2.272 7.061 -5.770 1.00 91.25 169 LEU A CA 1
ATOM 1270 C C . LEU A 1 169 ? -2.233 6.499 -4.347 1.00 91.25 169 LEU A C 1
ATOM 1272 O O . LEU A 1 169 ? -2.588 5.340 -4.123 1.00 91.25 169 LEU A O 1
ATOM 1276 N N . LEU A 1 170 ? -1.875 7.353 -3.391 1.00 93.12 170 LEU A N 1
ATOM 1277 C CA . LEU A 1 170 ? -1.820 7.044 -1.968 1.00 93.12 170 LEU A CA 1
ATOM 1278 C C . LEU A 1 170 ? -2.568 8.141 -1.197 1.00 93.12 170 LEU A C 1
ATOM 1280 O O . LEU A 1 170 ? -2.111 9.278 -1.134 1.00 93.12 170 LEU A O 1
ATOM 1284 N N . VAL A 1 171 ? -3.722 7.825 -0.606 1.00 92.31 171 VAL A N 1
ATOM 1285 C CA . VAL A 1 171 ? -4.457 8.767 0.262 1.00 92.31 171 VAL A CA 1
ATOM 1286 C C . VAL A 1 171 ? -4.377 8.270 1.694 1.00 92.31 171 VAL A C 1
ATOM 1288 O O . VAL A 1 171 ? -5.037 7.298 2.070 1.00 92.31 171 VAL A O 1
ATOM 1291 N N . PHE A 1 172 ? -3.539 8.925 2.486 1.00 93.62 172 PHE A N 1
ATOM 1292 C CA . PHE A 1 172 ? -3.232 8.527 3.850 1.00 93.62 172 PHE A CA 1
ATOM 1293 C C . PHE A 1 172 ? -3.981 9.400 4.853 1.00 93.62 172 PHE A C 1
ATOM 1295 O O . PHE A 1 172 ? -4.006 10.615 4.743 1.00 93.62 172 PHE A O 1
ATOM 1302 N N . THR A 1 173 ? -4.606 8.789 5.852 1.00 93.44 173 THR A N 1
ATOM 1303 C CA . THR A 1 173 ? -5.154 9.474 7.027 1.00 93.44 173 THR A CA 1
ATOM 1304 C C . THR A 1 173 ? -4.534 8.837 8.255 1.00 93.44 173 THR A C 1
ATOM 1306 O O . THR A 1 173 ? -4.754 7.653 8.522 1.00 93.44 173 THR A O 1
ATOM 1309 N N . ALA A 1 174 ? -3.760 9.622 8.998 1.00 94.06 174 ALA A N 1
ATOM 1310 C CA . ALA A 1 174 ? -3.053 9.141 10.172 1.00 94.06 174 ALA A CA 1
ATOM 1311 C C . ALA A 1 174 ? -4.020 8.589 11.241 1.00 94.06 174 ALA A C 1
ATOM 1313 O O . ALA A 1 174 ? -5.019 9.243 11.560 1.00 94.06 174 ALA A O 1
ATOM 1314 N N . PRO A 1 175 ? -3.736 7.414 11.838 1.00 95.12 175 PRO A N 1
ATOM 1315 C CA . PRO A 1 175 ? -4.451 6.975 13.029 1.00 95.12 175 PRO A CA 1
ATOM 1316 C C . PRO A 1 175 ? -4.138 7.906 14.208 1.00 95.12 175 PRO A C 1
ATOM 1318 O O . PRO A 1 175 ? -3.050 8.468 14.325 1.00 95.12 175 PRO A O 1
ATOM 1321 N N . THR A 1 176 ? -5.083 8.018 15.134 1.00 93.94 176 THR A N 1
ATOM 1322 C CA . THR A 1 176 ? -4.926 8.730 16.411 1.00 93.94 176 THR A CA 1
ATOM 1323 C C . THR A 1 176 ? -5.228 7.779 17.567 1.00 93.94 176 THR A C 1
ATOM 1325 O O . THR A 1 176 ? -5.596 6.629 17.342 1.00 93.94 176 THR A O 1
ATOM 1328 N N . LYS A 1 177 ? -5.121 8.239 18.818 1.00 93.38 177 LYS A N 1
ATOM 1329 C CA . LYS A 1 177 ? -5.526 7.435 19.987 1.00 93.38 177 LYS A CA 1
ATOM 1330 C C . LYS A 1 177 ? -7.030 7.123 20.014 1.00 93.38 177 LYS A C 1
ATOM 1332 O O . LYS A 1 177 ? -7.436 6.099 20.546 1.00 93.38 177 LYS A O 1
ATOM 1337 N N . GLU A 1 178 ? -7.859 7.995 19.441 1.00 92.75 178 GLU A N 1
ATOM 1338 C CA . GLU A 1 178 ? -9.327 7.889 19.513 1.00 92.75 178 GLU A CA 1
ATOM 1339 C C . GLU A 1 178 ? -9.960 7.329 18.235 1.00 92.75 178 GLU A C 1
ATOM 1341 O O . GLU A 1 178 ? -11.136 6.961 18.221 1.00 92.75 178 GLU A O 1
ATOM 1346 N N . LYS A 1 179 ? -9.213 7.317 17.133 1.00 93.44 179 LYS A N 1
ATOM 1347 C CA . LYS A 1 179 ? -9.752 7.096 15.794 1.00 93.44 179 LYS A CA 1
ATOM 1348 C C . LYS A 1 179 ? -8.748 6.331 14.945 1.00 93.44 179 LYS A C 1
ATOM 1350 O O . LYS A 1 179 ? -7.565 6.663 14.932 1.00 93.44 179 LYS A O 1
ATOM 1355 N N . ASP A 1 180 ? -9.248 5.327 14.239 1.00 95.94 180 ASP A N 1
ATOM 1356 C CA . ASP A 1 180 ? -8.475 4.563 13.264 1.00 95.94 180 ASP A CA 1
ATOM 1357 C C . ASP A 1 180 ? -7.957 5.448 12.120 1.00 95.94 180 ASP A C 1
ATOM 1359 O O . ASP A 1 180 ? -8.511 6.506 11.824 1.00 95.94 180 ASP A O 1
ATOM 1363 N N . GLY A 1 181 ? -6.897 4.989 11.466 1.00 95.88 181 GLY A N 1
ATOM 1364 C CA . GLY A 1 181 ? -6.359 5.597 10.255 1.00 95.88 181 GLY A CA 1
ATOM 1365 C C . GLY A 1 181 ? -6.753 4.819 9.005 1.00 95.88 181 GLY A C 1
ATOM 1366 O O . GLY A 1 181 ? -7.354 3.740 9.069 1.00 95.88 181 GLY A O 1
ATOM 1367 N N . SER A 1 182 ? -6.356 5.345 7.855 1.00 96.00 182 SER A N 1
ATOM 1368 C CA . SER A 1 182 ? -6.529 4.676 6.571 1.00 96.00 182 SER A CA 1
ATOM 1369 C C . SER A 1 182 ? -5.363 4.925 5.639 1.00 96.00 182 SER A C 1
ATOM 1371 O O . SER A 1 182 ? -4.783 6.007 5.634 1.00 96.00 182 SER A O 1
ATOM 1373 N N . LEU A 1 183 ? -5.122 3.966 4.760 1.00 96.56 183 LEU A N 1
ATOM 1374 C CA . LEU A 1 183 ? -4.425 4.198 3.511 1.00 96.56 183 LEU A CA 1
ATOM 1375 C C . LEU A 1 183 ? -5.283 3.662 2.369 1.00 96.56 183 LEU A C 1
ATOM 1377 O O . LEU A 1 183 ? -5.580 2.472 2.324 1.00 96.56 183 LEU A O 1
ATOM 1381 N N . LEU A 1 184 ? -5.669 4.535 1.448 1.00 94.56 184 LEU A N 1
ATOM 1382 C CA . LEU A 1 184 ? -6.232 4.133 0.166 1.00 94.56 184 LEU A CA 1
ATOM 1383 C C . LEU A 1 184 ? -5.089 4.056 -0.841 1.00 94.56 184 LEU A C 1
ATOM 1385 O O . LEU A 1 184 ? -4.382 5.043 -1.044 1.00 94.56 184 LEU A O 1
ATOM 1389 N N . VAL A 1 185 ? -4.924 2.891 -1.463 1.00 94.62 185 VAL A N 1
ATOM 1390 C CA . VAL A 1 185 ? -3.939 2.664 -2.525 1.00 94.62 185 VAL A CA 1
ATOM 1391 C C . VAL A 1 185 ? -4.671 2.379 -3.824 1.00 94.62 185 VAL A C 1
ATOM 1393 O O . VAL A 1 185 ? -5.563 1.531 -3.855 1.00 94.62 185 VAL A O 1
ATOM 1396 N N . GLY A 1 186 ? -4.294 3.063 -4.897 1.00 90.31 186 GLY A N 1
ATOM 1397 C CA . GLY A 1 186 ? -4.800 2.802 -6.240 1.00 90.31 186 GLY A CA 1
ATOM 1398 C C . GLY A 1 186 ? -3.704 2.950 -7.281 1.00 90.31 186 GLY A C 1
ATOM 1399 O O . GLY A 1 186 ? -2.701 3.621 -7.043 1.00 90.31 186 GLY A O 1
ATOM 1400 N N . ILE A 1 187 ? -3.898 2.326 -8.440 1.00 85.25 187 ILE A N 1
ATOM 1401 C CA . ILE A 1 187 ? -3.001 2.492 -9.583 1.00 85.25 187 ILE A CA 1
ATOM 1402 C C . ILE A 1 187 ? -3.812 3.113 -10.712 1.00 85.25 187 ILE A C 1
ATOM 1404 O O . ILE A 1 187 ? -4.755 2.531 -11.253 1.00 85.25 187 ILE A O 1
ATOM 1408 N N . GLU A 1 188 ? -3.469 4.354 -11.011 1.00 76.62 188 GLU A N 1
ATOM 1409 C CA . GLU A 1 188 ? -4.040 5.145 -12.082 1.00 76.62 188 GLU A CA 1
ATOM 1410 C C . GLU A 1 188 ? -3.257 4.861 -13.369 1.00 76.62 188 GLU A C 1
ATOM 1412 O O . GLU A 1 188 ? -2.031 4.728 -13.361 1.00 76.62 188 GLU A O 1
ATOM 1417 N N . THR A 1 189 ? -3.965 4.775 -14.497 1.00 69.69 189 THR A N 1
ATOM 1418 C CA . THR A 1 189 ? 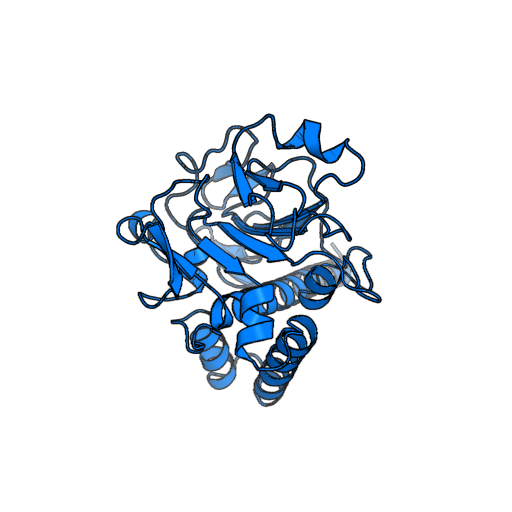-3.338 4.570 -15.813 1.00 69.69 189 THR A CA 1
ATOM 1419 C C . THR A 1 189 ? -2.388 5.715 -16.168 1.00 69.69 189 THR A C 1
ATOM 1421 O O . THR A 1 189 ? -1.421 5.504 -16.890 1.00 69.69 189 THR A O 1
ATOM 1424 N N . VAL A 1 190 ? -2.670 6.923 -15.674 1.00 69.31 190 VAL A N 1
ATOM 1425 C CA . VAL A 1 190 ? -1.928 8.148 -15.968 1.00 69.31 190 VAL A CA 1
ATOM 1426 C C . VAL A 1 190 ? -1.953 9.039 -14.729 1.00 69.31 190 VAL A C 1
ATOM 1428 O O . VAL A 1 190 ? -2.983 9.138 -14.063 1.00 69.31 190 VAL A O 1
ATOM 1431 N N . GLY A 1 191 ? -0.836 9.693 -14.428 1.00 62.72 191 GLY A N 1
ATOM 1432 C CA . GLY A 1 191 ? -0.739 10.671 -13.352 1.00 62.72 191 GLY A CA 1
ATOM 1433 C C . GLY A 1 191 ? -1.514 11.960 -13.653 1.00 62.72 191 GLY A C 1
ATOM 1434 O O . GLY A 1 191 ? -1.834 12.246 -14.811 1.00 62.72 191 GLY A O 1
ATOM 1435 N N . PRO A 1 192 ? -1.809 12.777 -12.628 1.00 67.75 192 PRO A N 1
ATOM 1436 C CA . PRO A 1 192 ? -2.499 14.052 -12.806 1.00 67.75 192 PRO A CA 1
ATOM 1437 C C . PRO A 1 192 ? -1.829 14.946 -13.855 1.00 67.75 192 PRO A C 1
ATOM 1439 O O . PRO A 1 192 ? -0.618 15.162 -13.822 1.00 67.75 192 PRO A O 1
ATOM 1442 N N . ASP A 1 193 ? -2.631 15.467 -14.786 1.00 68.69 193 ASP A N 1
ATOM 1443 C CA . ASP A 1 193 ? -2.225 16.379 -15.858 1.00 68.69 193 ASP A CA 1
ATOM 1444 C C . 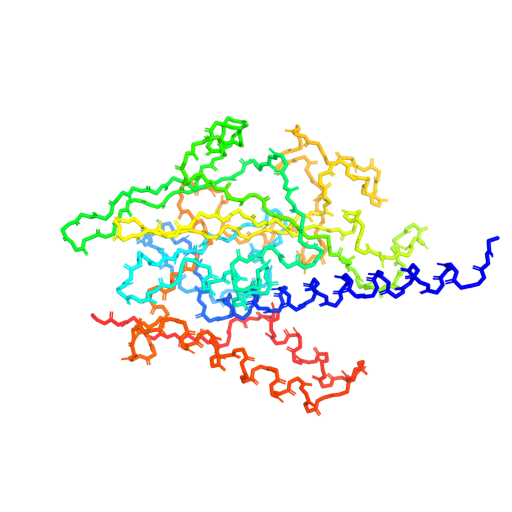ASP A 1 193 ? -1.182 15.829 -16.850 1.00 68.69 193 ASP A C 1
ATOM 1446 O O . ASP A 1 193 ? -0.685 16.581 -17.696 1.00 68.69 193 ASP A O 1
ATOM 1450 N N . LYS A 1 194 ? -0.881 14.524 -16.810 1.00 72.56 194 LYS A N 1
ATOM 1451 C CA . LYS A 1 194 ? 0.044 13.872 -17.746 1.00 72.56 194 LYS A CA 1
ATOM 1452 C C . LYS A 1 194 ? -0.675 13.377 -19.009 1.00 72.56 194 LYS A C 1
ATOM 1454 O O . LYS A 1 194 ? -1.863 13.040 -18.953 1.00 72.56 194 LYS A O 1
ATOM 1459 N N . PRO A 1 195 ? 0.019 13.353 -20.162 1.00 67.56 195 PRO A N 1
ATOM 1460 C CA . PRO A 1 195 ? -0.490 12.709 -21.363 1.00 67.56 195 PRO A CA 1
ATOM 1461 C C . PRO A 1 195 ? -0.379 11.187 -21.230 1.00 67.56 195 PRO A C 1
ATOM 1463 O O . PRO A 1 195 ? 0.608 10.670 -20.717 1.00 67.56 195 PRO A O 1
ATOM 1466 N N . SER A 1 196 ? -1.377 10.461 -21.715 1.00 65.56 196 SER A N 1
ATOM 1467 C CA . SER A 1 196 ? -1.289 9.018 -21.894 1.00 65.56 196 SER A CA 1
ATOM 1468 C C . SER A 1 196 ? -0.621 8.689 -23.232 1.00 65.56 196 SER A C 1
ATOM 1470 O O . SER A 1 196 ? -0.742 9.471 -24.182 1.00 65.56 196 SER A O 1
ATOM 1472 N N . PRO A 1 197 ? -0.027 7.491 -23.369 1.00 58.56 197 PRO A N 1
ATOM 1473 C CA . PRO A 1 197 ? 0.440 6.981 -24.652 1.00 58.56 197 PRO A CA 1
ATOM 1474 C C . PRO A 1 197 ? -0.652 6.953 -25.727 1.00 58.56 197 PRO A C 1
ATOM 1476 O O . PRO A 1 197 ? -0.349 6.965 -26.905 1.00 58.56 197 PRO A O 1
ATOM 1479 N N . VAL A 1 198 ? -1.937 6.937 -25.366 1.00 62.31 198 VAL A N 1
ATOM 1480 C CA . VAL A 1 198 ? -3.054 6.959 -26.330 1.00 62.31 198 VAL A CA 1
ATOM 1481 C C . VAL A 1 198 ? -3.675 8.346 -26.523 1.00 62.31 198 VAL A C 1
ATOM 1483 O O . VAL A 1 198 ? -4.784 8.465 -27.036 1.00 62.31 198 VAL A O 1
ATOM 1486 N N . GLY A 1 199 ? -2.983 9.410 -26.105 1.00 53.19 199 GLY A N 1
ATOM 1487 C CA . GLY A 1 199 ? -3.421 10.795 -26.303 1.00 53.19 199 GLY A CA 1
ATOM 1488 C C . GLY A 1 199 ? -4.517 11.271 -25.340 1.00 53.19 199 GLY A C 1
ATOM 1489 O O . GLY A 1 199 ? -5.066 12.356 -25.528 1.00 53.19 199 GLY A O 1
ATOM 1490 N N . TYR A 1 200 ? -4.832 10.498 -24.296 1.00 52.44 200 TYR A N 1
ATOM 1491 C CA . TYR A 1 200 ? -5.763 10.899 -23.235 1.00 52.44 200 TYR A CA 1
ATOM 1492 C C . TYR A 1 200 ? -5.041 11.742 -22.180 1.00 52.44 200 TYR A C 1
ATOM 1494 O O . TYR A 1 200 ? -3.967 11.361 -21.725 1.00 52.44 200 TYR A O 1
ATOM 1502 N N . LYS A 1 201 ? -5.630 12.853 -21.731 1.00 52.44 201 LYS A N 1
ATOM 1503 C CA . LYS A 1 201 ? -5.103 13.640 -20.605 1.00 52.44 201 LYS A CA 1
ATOM 1504 C C . LYS A 1 201 ? -5.947 13.384 -19.359 1.00 52.44 201 LYS A C 1
ATOM 1506 O O . LYS A 1 201 ? -7.159 13.569 -19.402 1.00 52.44 201 LYS A O 1
ATOM 1511 N N . HIS A 1 202 ? -5.311 12.984 -18.258 1.00 49.56 202 HIS A N 1
ATOM 1512 C CA . HIS A 1 202 ? -6.005 12.779 -16.985 1.00 49.56 202 HIS A CA 1
ATOM 1513 C C . HIS A 1 202 ? -6.160 14.109 -16.236 1.00 49.56 202 HIS A C 1
ATOM 1515 O O . HIS A 1 202 ? -5.187 14.664 -15.730 1.00 49.56 202 HIS A O 1
ATOM 1521 N N . ASP A 1 203 ? -7.383 14.631 -16.182 1.00 52.72 203 ASP A N 1
ATOM 1522 C CA . ASP A 1 203 ? -7.756 15.859 -15.471 1.00 52.72 203 ASP A CA 1
ATOM 1523 C C . ASP A 1 203 ? -8.828 15.593 -14.393 1.00 52.72 203 ASP A C 1
ATOM 1525 O O . ASP A 1 203 ? -9.329 14.481 -14.239 1.00 52.72 203 ASP A O 1
ATOM 1529 N N . PHE A 1 204 ? -9.230 16.623 -13.646 1.00 43.31 204 PHE A N 1
ATOM 1530 C CA . PHE A 1 204 ? -10.250 16.508 -12.592 1.00 43.31 204 PHE A CA 1
ATOM 1531 C C . PHE A 1 204 ? -11.649 16.078 -13.090 1.00 43.31 204 PHE A C 1
ATOM 1533 O O . PHE A 1 204 ? -12.520 15.786 -12.269 1.00 43.31 204 PHE A O 1
ATOM 1540 N N . ARG A 1 205 ? -11.893 16.076 -14.410 1.00 40.81 205 ARG A N 1
ATOM 1541 C CA . ARG A 1 205 ? -13.141 15.608 -15.039 1.00 40.81 205 ARG A CA 1
ATOM 1542 C C . ARG A 1 205 ? -13.067 14.133 -15.420 1.00 40.81 205 ARG A C 1
ATOM 1544 O O . ARG A 1 205 ? -14.091 13.542 -15.760 1.00 40.81 205 ARG A O 1
ATOM 1551 N N . SER A 1 206 ? -11.875 13.545 -15.360 1.00 44.72 206 SER A N 1
ATOM 1552 C CA . SER A 1 206 ? -11.648 12.134 -15.628 1.00 44.72 206 SER A CA 1
ATOM 1553 C C . SER A 1 206 ? -12.337 11.301 -14.553 1.00 44.72 206 SER A C 1
ATOM 1555 O O . SER A 1 206 ? -11.988 11.341 -13.375 1.00 44.72 206 SER A O 1
ATOM 1557 N N . THR A 1 207 ? -13.363 10.562 -14.963 1.00 49.41 207 THR A N 1
ATOM 1558 C CA . THR A 1 207 ? -14.050 9.594 -14.108 1.00 49.41 207 THR A CA 1
ATOM 1559 C C . THR A 1 207 ? -13.554 8.197 -14.440 1.00 49.41 207 THR A C 1
ATOM 1561 O O . THR A 1 207 ? -13.050 7.949 -15.534 1.00 49.41 207 THR A O 1
ATOM 1564 N N . GLU A 1 208 ? -13.775 7.245 -13.537 1.00 47.75 208 GLU A N 1
ATOM 1565 C CA . GLU A 1 208 ? -13.522 5.830 -13.824 1.00 47.75 208 GLU A CA 1
ATOM 1566 C C . GLU A 1 208 ? -14.249 5.355 -15.099 1.00 47.75 208 GLU A C 1
ATOM 1568 O O . GLU A 1 208 ? -13.807 4.421 -15.758 1.00 47.75 208 GLU A O 1
ATOM 1573 N N . ALA A 1 209 ? -15.368 5.985 -15.478 1.00 43.31 209 ALA A N 1
ATOM 1574 C CA . ALA A 1 209 ? -16.120 5.662 -16.688 1.00 43.31 209 ALA A CA 1
ATOM 1575 C C . ALA A 1 209 ? -15.444 6.147 -17.985 1.00 43.31 209 ALA A C 1
ATOM 1577 O O . ALA A 1 209 ? -15.687 5.550 -19.030 1.00 43.31 209 ALA A O 1
ATOM 1578 N N . THR A 1 210 ? -14.603 7.184 -17.919 1.00 44.56 210 THR A N 1
ATOM 1579 C CA . THR A 1 210 ? -13.980 7.840 -19.083 1.00 44.56 210 THR A CA 1
ATOM 1580 C C . THR A 1 210 ? -12.482 7.561 -19.219 1.00 44.56 210 THR A C 1
ATOM 1582 O O . THR A 1 210 ? -11.881 7.973 -20.207 1.00 44.56 210 THR A O 1
ATOM 1585 N N . SER A 1 211 ? -11.872 6.882 -18.243 1.00 50.12 211 SER A N 1
ATOM 1586 C CA . SER A 1 211 ? -10.474 6.449 -18.286 1.00 50.12 211 SER A CA 1
ATOM 1587 C C . SER A 1 211 ? -10.267 5.219 -19.185 1.00 50.12 211 SER A C 1
ATOM 1589 O O . SER A 1 211 ? -11.203 4.472 -19.479 1.00 50.12 211 SER A O 1
ATOM 1591 N N . ASN A 1 212 ? -9.022 5.041 -19.643 1.00 48.78 212 ASN A N 1
ATOM 1592 C CA . ASN A 1 212 ? -8.597 4.034 -20.622 1.00 48.78 212 ASN A CA 1
ATOM 1593 C C . ASN A 1 212 ? -9.169 2.625 -20.315 1.00 48.78 212 ASN A C 1
ATOM 1595 O O . ASN A 1 212 ? -9.111 2.202 -19.158 1.00 48.78 212 ASN A O 1
ATOM 1599 N N . PRO A 1 213 ? -9.690 1.875 -21.311 1.00 46.12 213 PRO A N 1
ATOM 1600 C CA . PRO A 1 213 ? -10.288 0.549 -21.096 1.00 46.12 213 PRO A CA 1
ATOM 1601 C C . PRO A 1 213 ? -9.267 -0.534 -20.704 1.00 46.12 213 PRO A C 1
ATOM 1603 O O . PRO A 1 213 ? -9.657 -1.636 -20.307 1.00 46.12 213 PRO A O 1
ATOM 1606 N N . GLU A 1 214 ? -7.977 -0.211 -20.812 1.00 48.22 214 GLU A N 1
ATOM 1607 C CA . GLU A 1 214 ? -6.840 -1.064 -20.494 1.00 48.22 214 GLU A CA 1
ATOM 1608 C C . GLU A 1 214 ? -6.016 -0.445 -19.358 1.00 48.22 214 GLU A C 1
ATOM 1610 O O . GLU A 1 214 ? -5.796 0.769 -19.289 1.00 48.22 214 GLU A O 1
ATOM 1615 N N . THR A 1 215 ? -5.563 -1.298 -18.445 1.00 56.00 215 THR A N 1
ATOM 1616 C CA . THR A 1 215 ? -4.705 -0.932 -17.318 1.00 56.00 215 THR A CA 1
ATOM 1617 C C . THR A 1 215 ? -3.352 -1.601 -17.487 1.00 56.00 215 THR A C 1
ATOM 1619 O O . THR A 1 215 ? -3.269 -2.730 -17.961 1.00 56.00 215 THR A 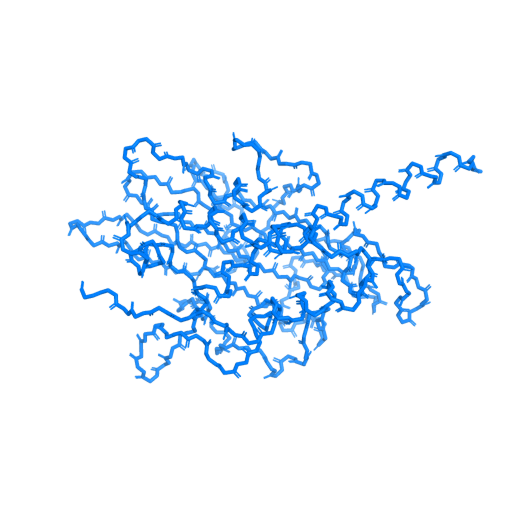O 1
ATOM 1622 N N . VAL A 1 216 ? -2.291 -0.927 -17.050 1.00 61.97 216 VAL A N 1
ATOM 1623 C CA . VAL A 1 216 ? -0.913 -1.441 -17.122 1.00 61.97 216 VAL A CA 1
ATOM 1624 C C . VAL A 1 216 ? -0.652 -2.639 -16.198 1.00 61.97 216 VAL A C 1
ATOM 1626 O O . VAL A 1 216 ? 0.446 -3.184 -16.211 1.00 61.97 216 VAL A O 1
ATOM 1629 N N . LEU A 1 217 ? -1.635 -3.028 -15.378 1.00 63.03 217 LEU A N 1
ATOM 1630 C CA . LEU A 1 217 ? -1.481 -4.063 -14.358 1.00 63.03 217 LEU A CA 1
ATOM 1631 C C . LEU A 1 217 ? -2.125 -5.409 -14.695 1.00 63.03 217 LEU A C 1
ATOM 1633 O O . LEU A 1 217 ? -1.509 -6.428 -14.412 1.00 63.03 217 LEU A O 1
ATOM 1637 N N . HIS A 1 218 ? -3.359 -5.443 -15.222 1.00 57.97 218 HIS A N 1
ATOM 1638 C CA . HIS A 1 218 ? -4.074 -6.703 -15.478 1.00 57.97 218 HIS A CA 1
ATOM 1639 C C . HIS A 1 218 ? -5.396 -6.556 -16.251 1.00 57.97 218 HIS A C 1
ATOM 1641 O O . HIS A 1 218 ? -6.279 -5.810 -15.826 1.00 57.97 218 HIS A O 1
ATOM 1647 N N . GLY A 1 219 ? -5.599 -7.386 -17.280 1.00 58.44 219 GLY A N 1
ATOM 1648 C CA . GLY A 1 219 ? -6.913 -7.702 -17.870 1.00 58.44 219 GLY A CA 1
ATOM 1649 C C . GLY A 1 219 ? -7.700 -6.530 -18.474 1.00 58.44 219 GLY A C 1
ATOM 1650 O O . GLY A 1 219 ? -7.192 -5.424 -18.646 1.00 58.44 219 GLY A O 1
ATOM 1651 N N . HIS A 1 220 ? -8.976 -6.771 -18.772 1.00 61.12 220 HIS A N 1
ATOM 1652 C CA . HIS A 1 220 ? -9.944 -5.766 -19.221 1.00 61.12 220 HIS A CA 1
ATOM 1653 C C . HIS A 1 220 ? -10.790 -5.251 -18.054 1.00 61.12 220 HIS A C 1
ATOM 1655 O O . HIS A 1 220 ? -10.941 -5.922 -17.039 1.00 61.12 220 HIS A O 1
ATOM 1661 N N . LYS A 1 221 ? -11.436 -4.089 -18.216 1.00 62.19 221 LYS A N 1
ATOM 1662 C CA . LYS A 1 221 ? -12.285 -3.479 -17.173 1.00 62.19 221 LYS A CA 1
ATOM 1663 C C . LYS A 1 221 ? -13.363 -4.409 -16.597 1.00 62.19 221 LYS A C 1
ATOM 1665 O O . LYS A 1 221 ? -13.741 -4.263 -15.439 1.00 62.19 221 LYS A O 1
ATOM 1670 N N . ARG A 1 222 ? -13.835 -5.384 -17.382 1.00 63.03 222 ARG A N 1
ATOM 1671 C CA . ARG A 1 222 ? -14.781 -6.427 -16.942 1.00 63.03 222 ARG A CA 1
ATOM 1672 C C . ARG A 1 222 ? -14.205 -7.384 -15.890 1.00 63.03 222 ARG A C 1
ATOM 1674 O O . ARG A 1 222 ? -14.969 -7.994 -15.158 1.00 63.03 222 ARG A O 1
ATOM 1681 N N . ASP A 1 223 ? -12.881 -7.492 -15.816 1.00 65.44 223 ASP A N 1
ATOM 1682 C CA . ASP A 1 223 ? -12.149 -8.352 -14.882 1.00 65.44 223 ASP A CA 1
ATOM 1683 C C . ASP A 1 223 ? -11.909 -7.642 -13.533 1.00 65.44 223 ASP A C 1
ATOM 1685 O O . ASP A 1 223 ? -11.223 -8.163 -12.649 1.00 65.44 223 ASP A O 1
ATOM 1689 N N . LYS A 1 224 ? -12.461 -6.430 -13.368 1.00 72.31 224 LYS A N 1
ATOM 1690 C CA . LYS A 1 224 ? -12.404 -5.654 -12.132 1.00 72.31 224 LYS A CA 1
ATOM 1691 C C . LYS A 1 224 ? -13.103 -6.420 -11.009 1.00 72.31 224 LYS A C 1
ATOM 1693 O O . LYS A 1 224 ? -14.291 -6.715 -11.083 1.00 72.31 224 LYS A O 1
ATOM 1698 N N . ILE A 1 225 ? -12.370 -6.667 -9.926 1.00 79.38 225 ILE A N 1
ATOM 1699 C CA . ILE A 1 225 ? -12.928 -7.317 -8.736 1.00 79.38 225 ILE A CA 1
ATOM 1700 C C . ILE A 1 225 ? -13.737 -6.318 -7.903 1.00 79.38 225 ILE A C 1
ATOM 1702 O O . ILE A 1 225 ? -13.344 -5.154 -7.787 1.00 79.38 225 ILE A O 1
ATOM 1706 N N . GLY A 1 226 ? -14.831 -6.764 -7.292 1.00 74.38 226 GLY A N 1
ATOM 1707 C CA . GLY A 1 226 ? -15.756 -5.897 -6.559 1.00 74.38 226 GLY A CA 1
ATOM 1708 C C . GLY A 1 226 ? -16.810 -5.252 -7.461 1.00 74.38 226 GLY A C 1
ATOM 1709 O O . GLY A 1 226 ? -16.675 -5.168 -8.677 1.00 74.38 226 GLY A O 1
ATOM 1710 N N . SER A 1 227 ? -17.896 -4.786 -6.858 1.00 69.69 227 SER A N 1
ATOM 1711 C CA . SER A 1 227 ? -19.113 -4.420 -7.586 1.00 69.69 227 SER A CA 1
ATOM 1712 C C . SER A 1 227 ? -19.155 -2.991 -8.139 1.00 69.69 227 SER A C 1
ATOM 1714 O O . SER A 1 227 ? -20.192 -2.559 -8.641 1.00 69.69 227 SER A O 1
ATOM 1716 N N . GLY A 1 228 ? -18.048 -2.250 -8.031 1.00 65.88 228 GLY A N 1
ATOM 1717 C CA . GLY A 1 228 ? -17.926 -0.864 -8.496 1.00 65.88 228 GLY A CA 1
ATOM 1718 C C . GLY A 1 228 ? -18.462 0.201 -7.529 1.00 65.88 228 GLY A C 1
ATOM 1719 O O . GLY A 1 228 ? -18.341 1.387 -7.820 1.00 65.88 228 GLY A O 1
ATOM 1720 N N . GLY A 1 229 ? -19.020 -0.194 -6.380 1.00 70.75 229 GLY A N 1
ATOM 1721 C CA . GLY A 1 229 ? -19.389 0.728 -5.302 1.00 70.75 229 GLY A CA 1
ATOM 1722 C C . GLY A 1 229 ? -18.181 1.249 -4.510 1.00 70.75 229 GLY A C 1
ATOM 1723 O O . GLY A 1 229 ? -17.079 0.718 -4.610 1.00 70.75 229 GLY A O 1
ATOM 1724 N N . THR A 1 230 ? -18.392 2.287 -3.698 1.00 72.69 230 THR A N 1
ATOM 1725 C CA . THR A 1 230 ? -17.361 2.865 -2.807 1.00 72.69 230 THR A CA 1
ATOM 1726 C C . THR A 1 230 ? -17.708 2.652 -1.332 1.00 72.69 230 THR A C 1
ATOM 1728 O O . THR A 1 230 ? -16.894 2.151 -0.562 1.00 72.69 230 THR A O 1
ATOM 1731 N N . ALA A 1 231 ? -18.965 2.888 -0.947 1.00 75.50 231 ALA A N 1
ATOM 1732 C CA . ALA A 1 231 ? -19.414 2.890 0.452 1.00 75.50 231 ALA A CA 1
ATOM 1733 C C . ALA A 1 231 ? -19.191 1.580 1.241 1.00 75.50 231 ALA A C 1
ATOM 1735 O O . ALA A 1 231 ? -19.269 1.583 2.466 1.00 75.50 231 ALA A O 1
ATOM 1736 N N . LYS A 1 232 ? -18.951 0.444 0.574 1.00 85.12 232 LYS A N 1
ATOM 1737 C CA . LYS A 1 232 ? -18.709 -0.852 1.234 1.00 85.12 232 LYS A CA 1
ATOM 1738 C C . LYS A 1 232 ? -17.241 -1.244 1.322 1.00 85.12 232 LYS A C 1
ATOM 1740 O O . LYS A 1 232 ? -16.963 -2.312 1.857 1.00 85.12 232 LYS A O 1
ATOM 1745 N N . ASN A 1 233 ? -16.317 -0.396 0.863 1.00 88.56 233 ASN A N 1
ATOM 1746 C CA . ASN A 1 233 ? -14.902 -0.740 0.720 1.00 88.56 233 ASN A CA 1
ATOM 1747 C C . ASN A 1 233 ? -14.771 -2.061 -0.045 1.00 88.56 233 ASN A C 1
ATOM 1749 O O . ASN A 1 233 ? -14.433 -3.089 0.535 1.00 88.56 233 ASN A O 1
ATOM 1753 N N . GLU A 1 234 ? -15.123 -2.062 -1.331 1.00 90.38 234 GLU A N 1
ATOM 1754 C CA . GLU A 1 234 ? -15.231 -3.295 -2.132 1.00 90.38 234 GLU A CA 1
ATOM 1755 C C . GLU A 1 234 ? -13.955 -4.146 -2.101 1.00 90.38 234 GLU A C 1
ATOM 1757 O O . GLU A 1 234 ? -14.024 -5.356 -2.300 1.00 90.38 234 GLU A O 1
ATOM 1762 N N . ARG A 1 235 ? -12.809 -3.509 -1.828 1.00 94.19 235 ARG A N 1
ATOM 1763 C CA . ARG A 1 235 ? -11.515 -4.141 -1.589 1.00 94.19 235 ARG A CA 1
ATOM 1764 C C . ARG A 1 235 ? -10.902 -3.543 -0.342 1.00 94.19 235 ARG A C 1
ATOM 1766 O O . ARG A 1 235 ? -10.785 -2.321 -0.220 1.00 94.19 235 ARG A O 1
ATOM 1773 N N . TYR A 1 236 ? -10.526 -4.407 0.580 1.00 95.94 236 TYR A N 1
ATOM 1774 C CA . TYR A 1 236 ? -10.275 -4.001 1.947 1.00 95.94 236 TYR A CA 1
ATOM 1775 C C . TYR A 1 236 ? -9.160 -4.829 2.568 1.00 95.94 236 TYR A C 1
ATOM 1777 O O . TYR A 1 236 ? -9.046 -6.020 2.294 1.00 95.94 236 TYR A O 1
ATOM 1785 N N . VAL A 1 237 ? -8.365 -4.198 3.425 1.00 97.56 237 VAL A N 1
ATOM 1786 C CA . VAL A 1 237 ? -7.411 -4.875 4.305 1.00 97.56 237 VAL A CA 1
ATOM 1787 C C . VAL A 1 237 ? -7.589 -4.326 5.711 1.00 97.56 237 VAL A C 1
ATOM 1789 O O . VAL A 1 237 ? -7.673 -3.112 5.901 1.00 97.56 237 VAL A O 1
ATOM 1792 N N . ASP A 1 238 ? -7.594 -5.207 6.707 1.00 96.62 238 ASP A N 1
ATOM 1793 C CA . ASP A 1 238 ? -7.651 -4.823 8.113 1.00 96.62 238 ASP A CA 1
ATOM 1794 C C . ASP A 1 238 ? -6.364 -5.197 8.843 1.00 96.62 238 ASP A C 1
ATOM 1796 O O . ASP A 1 238 ? -6.134 -6.363 9.169 1.00 96.62 238 ASP A O 1
ATOM 1800 N N . LEU A 1 239 ? -5.531 -4.202 9.153 1.00 95.81 239 LEU A N 1
ATOM 1801 C CA . LEU A 1 239 ? -4.259 -4.470 9.824 1.00 95.81 239 LEU A CA 1
ATOM 1802 C C . LEU A 1 239 ? -4.465 -5.027 11.238 1.00 95.81 239 LEU A C 1
ATOM 1804 O O . LEU A 1 239 ? -3.658 -5.825 11.701 1.00 95.81 239 LEU A O 1
ATOM 1808 N N . LYS A 1 240 ? -5.566 -4.680 11.920 1.00 92.94 240 LYS A N 1
ATOM 1809 C CA . LYS A 1 240 ? -5.852 -5.237 13.251 1.00 92.94 240 LYS A CA 1
ATOM 1810 C C . LYS A 1 240 ? -6.111 -6.741 13.180 1.00 92.94 240 LYS A C 1
ATOM 1812 O O . LYS A 1 240 ? -5.691 -7.471 14.073 1.00 92.94 240 LYS A O 1
ATOM 1817 N N . GLU A 1 241 ? -6.824 -7.194 12.152 1.00 91.62 241 GLU A N 1
ATOM 1818 C CA . GLU A 1 241 ? -7.104 -8.618 11.957 1.00 91.62 241 GLU A CA 1
ATOM 1819 C C . GLU A 1 241 ? -5.836 -9.377 11.569 1.00 91.62 241 GLU A C 1
ATOM 1821 O O . GLU A 1 241 ? -5.586 -10.438 12.132 1.00 91.62 241 GLU A O 1
ATOM 1826 N N . LEU A 1 242 ? -4.990 -8.797 10.708 1.00 89.81 242 LEU A N 1
ATOM 1827 C CA . LEU A 1 242 ? -3.694 -9.387 10.357 1.00 89.81 242 LEU A CA 1
ATOM 1828 C C . LEU A 1 242 ? -2.800 -9.611 11.577 1.00 89.81 242 LEU A C 1
ATOM 1830 O O . LEU A 1 242 ? -2.302 -10.715 11.774 1.00 89.81 242 LEU A O 1
ATOM 1834 N N . GLY A 1 243 ? -2.649 -8.595 12.433 1.00 88.38 243 GLY A N 1
ATOM 1835 C CA . GLY A 1 243 ? -1.853 -8.732 13.654 1.00 88.38 243 GLY A CA 1
ATOM 1836 C C . GLY A 1 243 ? -2.391 -9.817 14.591 1.00 88.38 243 GLY A C 1
ATOM 1837 O O . GLY A 1 243 ? -1.620 -10.567 15.186 1.00 88.38 243 GLY A O 1
ATOM 1838 N N . LYS A 1 244 ? -3.720 -9.941 14.713 1.00 86.38 244 LYS A N 1
ATOM 1839 C CA . LYS A 1 244 ? -4.351 -10.985 15.536 1.00 86.38 244 LYS A CA 1
ATOM 1840 C C . LYS A 1 244 ? -4.130 -12.389 14.987 1.00 86.38 244 LYS A C 1
ATOM 1842 O O . LYS A 1 244 ? -3.860 -13.297 15.765 1.00 86.38 244 LYS A O 1
ATOM 1847 N N . ALA A 1 245 ? -4.251 -12.567 13.676 1.00 78.19 245 ALA A N 1
ATOM 1848 C CA . ALA A 1 245 ? -4.205 -13.887 13.058 1.00 78.19 245 ALA A CA 1
ATOM 1849 C C . ALA A 1 245 ? -2.812 -14.549 13.138 1.00 78.19 245 ALA A C 1
ATOM 1851 O O . ALA A 1 245 ? -2.675 -15.746 12.919 1.00 78.19 245 ALA A O 1
ATOM 1852 N N . GLN A 1 246 ? -1.789 -13.776 13.511 1.00 71.75 246 GLN A N 1
ATOM 1853 C CA . GLN A 1 246 ? -0.423 -14.236 13.780 1.00 71.75 246 GLN A CA 1
ATOM 1854 C C . GLN A 1 246 ? -0.117 -14.380 15.281 1.00 71.75 246 GLN A C 1
ATOM 1856 O O . GLN A 1 246 ? 1.037 -14.459 15.690 1.00 71.75 246 GLN A O 1
ATOM 1861 N N . GLY A 1 247 ? -1.149 -14.390 16.132 1.00 66.25 247 GLY A N 1
ATOM 1862 C CA . GLY A 1 247 ? -1.053 -14.687 17.565 1.00 66.25 247 GLY A CA 1
ATOM 1863 C C . GLY A 1 247 ? -0.551 -13.541 18.452 1.00 66.25 247 GLY A C 1
ATOM 1864 O O . GLY A 1 247 ? -0.820 -13.548 19.650 1.00 66.25 247 GLY A O 1
ATOM 1865 N N . GLY A 1 248 ? 0.129 -12.535 17.890 1.00 69.12 248 GLY A N 1
ATOM 1866 C CA . GLY A 1 248 ? 0.743 -11.442 18.658 1.00 69.12 248 GLY A CA 1
ATOM 1867 C C . GLY A 1 248 ? -0.089 -10.162 18.783 1.00 69.12 248 GLY A C 1
ATOM 1868 O O . GLY A 1 248 ? 0.198 -9.327 19.636 1.00 69.12 248 GLY A O 1
ATOM 1869 N N . GLY A 1 249 ? -1.092 -9.950 17.924 1.00 79.81 249 GLY A N 1
ATOM 1870 C CA . GLY A 1 249 ? -1.855 -8.694 17.863 1.00 79.81 249 GLY A CA 1
ATOM 1871 C C . GLY A 1 249 ? -1.068 -7.493 17.310 1.00 79.81 249 GLY A C 1
ATOM 1872 O O . GLY A 1 249 ? -1.677 -6.466 16.997 1.00 79.81 249 GLY A O 1
ATOM 1873 N N . ASP A 1 250 ? 0.253 -7.619 17.147 1.00 86.62 250 ASP A N 1
ATOM 1874 C CA . ASP A 1 250 ? 1.125 -6.603 16.569 1.00 86.62 250 ASP A CA 1
ATOM 1875 C C . ASP A 1 250 ? 1.240 -6.766 15.053 1.00 86.62 250 ASP A C 1
ATOM 1877 O O . ASP A 1 250 ? 2.046 -7.526 14.519 1.00 86.62 250 ASP A O 1
ATOM 1881 N N . TRP A 1 251 ? 0.416 -6.007 14.343 1.00 92.50 251 TRP A N 1
ATOM 1882 C CA . TRP A 1 251 ? 0.451 -5.974 12.888 1.00 92.50 251 TRP A CA 1
ATOM 1883 C C . TRP A 1 251 ? 1.757 -5.401 12.335 1.00 92.50 251 TRP A C 1
ATOM 1885 O O . TRP A 1 251 ? 2.090 -5.699 11.194 1.00 92.50 251 TRP A O 1
ATOM 1895 N N . ARG A 1 252 ? 2.487 -4.575 13.102 1.00 92.25 252 ARG A N 1
ATOM 1896 C CA . ARG A 1 252 ? 3.725 -3.944 12.626 1.00 92.25 252 ARG A CA 1
ATOM 1897 C C . ARG A 1 252 ? 4.834 -4.976 12.524 1.00 92.25 252 ARG A C 1
ATOM 1899 O O . ARG A 1 252 ? 5.371 -5.141 11.436 1.00 92.25 252 ARG A O 1
ATOM 1906 N N . GLY A 1 253 ? 5.088 -5.710 13.611 1.00 91.19 253 GLY A N 1
ATOM 1907 C CA . GLY A 1 253 ? 6.036 -6.822 13.612 1.00 91.19 253 GLY A CA 1
ATOM 1908 C C . GLY A 1 253 ? 5.722 -7.835 12.514 1.00 91.19 253 GLY A C 1
ATOM 1909 O O . GLY A 1 253 ? 6.605 -8.194 11.748 1.00 91.19 253 GLY A O 1
ATOM 1910 N N . PHE A 1 254 ? 4.442 -8.184 12.336 1.00 92.12 254 PHE A N 1
ATOM 1911 C CA . PHE A 1 254 ? 4.036 -9.064 11.239 1.00 92.12 254 PHE A CA 1
ATOM 1912 C C . PHE A 1 254 ? 4.412 -8.519 9.852 1.00 92.12 254 PHE A C 1
ATOM 1914 O O . PHE A 1 254 ? 4.967 -9.253 9.035 1.00 92.12 254 PHE A O 1
ATOM 1921 N N . LEU A 1 255 ? 4.106 -7.248 9.565 1.00 94.75 255 LEU A N 1
ATOM 1922 C CA . LEU A 1 255 ? 4.468 -6.648 8.282 1.00 94.75 255 LEU A CA 1
ATOM 1923 C C . LEU A 1 255 ? 5.994 -6.612 8.094 1.00 94.75 255 LEU A C 1
ATOM 1925 O O . LEU A 1 255 ? 6.492 -6.947 7.019 1.00 94.75 255 LEU A O 1
ATOM 1929 N N . ASP A 1 256 ? 6.744 -6.257 9.135 1.00 93.81 256 ASP A N 1
ATOM 1930 C CA . ASP A 1 256 ? 8.205 -6.242 9.085 1.00 93.81 256 ASP A CA 1
ATOM 1931 C C . ASP A 1 256 ? 8.778 -7.640 8.802 1.00 93.81 256 ASP A C 1
ATOM 1933 O O . ASP A 1 256 ? 9.658 -7.764 7.948 1.00 93.81 256 ASP A O 1
ATOM 1937 N N . ASP A 1 257 ? 8.232 -8.688 9.422 1.00 93.75 257 ASP A N 1
ATOM 1938 C CA . ASP A 1 257 ? 8.650 -10.077 9.208 1.00 93.75 257 ASP A CA 1
ATOM 1939 C C . ASP A 1 257 ? 8.401 -10.536 7.763 1.00 93.75 257 ASP A C 1
ATOM 1941 O O . ASP A 1 257 ? 9.309 -11.074 7.122 1.00 93.75 257 ASP A O 1
ATOM 1945 N N . ILE A 1 258 ? 7.210 -10.280 7.197 1.00 94.88 258 ILE A N 1
ATOM 1946 C CA . ILE A 1 258 ? 6.919 -10.666 5.801 1.00 94.88 258 ILE A CA 1
ATOM 1947 C C . ILE A 1 258 ? 7.814 -9.912 4.813 1.00 94.88 258 ILE A C 1
ATOM 1949 O O . ILE A 1 258 ? 8.268 -10.489 3.824 1.00 94.88 258 ILE A O 1
ATOM 1953 N N . LYS A 1 259 ? 8.124 -8.638 5.082 1.00 96.44 259 LYS A N 1
ATOM 1954 C CA . LYS A 1 259 ? 9.012 -7.843 4.230 1.00 96.44 259 LYS A CA 1
ATOM 1955 C C . LYS A 1 259 ? 10.445 -8.341 4.327 1.00 96.44 259 LYS A C 1
ATOM 1957 O O . LYS A 1 259 ? 11.090 -8.516 3.295 1.00 96.44 259 LYS A O 1
ATOM 1962 N N . GLN A 1 260 ? 10.943 -8.609 5.531 1.00 96.94 260 GLN A N 1
ATOM 1963 C CA . GLN A 1 260 ? 12.276 -9.181 5.716 1.00 96.94 260 GLN A CA 1
ATOM 1964 C C . GLN A 1 260 ? 12.404 -10.537 5.017 1.00 96.94 260 GLN A C 1
ATOM 1966 O O . GLN A 1 260 ? 13.371 -10.744 4.284 1.00 96.94 260 GLN A O 1
ATOM 1971 N N . GLY A 1 261 ? 11.415 -11.422 5.176 1.00 96.69 261 GLY A N 1
ATOM 1972 C CA . GLY A 1 261 ? 11.377 -12.718 4.497 1.00 96.69 261 GLY A CA 1
ATOM 1973 C C . GLY A 1 261 ? 11.392 -12.576 2.975 1.00 96.69 261 GLY A C 1
ATOM 1974 O O . GLY A 1 261 ? 12.225 -13.186 2.304 1.00 96.69 261 GLY A O 1
ATOM 1975 N N . TRP A 1 262 ? 10.545 -11.699 2.432 1.00 97.12 262 TRP A N 1
ATOM 1976 C CA . TRP A 1 262 ? 10.495 -11.428 0.996 1.00 97.12 262 TRP A CA 1
ATOM 1977 C C . TRP A 1 262 ? 11.840 -10.956 0.437 1.00 97.12 262 TRP A C 1
ATOM 1979 O O . TRP A 1 262 ? 12.362 -11.526 -0.522 1.00 97.12 262 TRP A O 1
ATOM 1989 N N . TYR A 1 263 ? 12.434 -9.926 1.047 1.00 96.94 263 TYR A N 1
ATOM 1990 C CA . TYR A 1 263 ? 13.706 -9.382 0.576 1.00 96.94 263 TYR A CA 1
ATOM 1991 C C . TYR A 1 263 ? 14.876 -10.349 0.807 1.00 96.94 263 TYR A C 1
ATOM 1993 O O . TYR A 1 263 ? 15.826 -10.341 0.024 1.00 96.94 263 TYR A O 1
ATOM 2001 N N . ALA A 1 264 ? 14.812 -11.225 1.814 1.00 98.00 264 ALA A N 1
ATOM 2002 C CA . ALA A 1 264 ? 15.790 -12.294 1.987 1.00 98.00 264 ALA A CA 1
ATOM 2003 C C . ALA A 1 264 ? 15.762 -13.289 0.816 1.00 98.00 264 ALA A C 1
ATOM 2005 O O . ALA A 1 264 ? 16.827 -13.641 0.311 1.00 98.00 264 ALA A O 1
ATOM 2006 N N . GLU A 1 265 ? 14.581 -13.701 0.339 1.00 97.38 265 GLU A N 1
ATOM 2007 C CA . GLU A 1 265 ? 14.464 -14.545 -0.860 1.00 97.38 265 GLU A CA 1
ATOM 2008 C C . GLU A 1 265 ? 14.870 -13.791 -2.130 1.00 97.38 265 GLU A C 1
ATOM 2010 O O . GLU A 1 265 ? 15.653 -14.300 -2.936 1.00 97.38 265 GLU A O 1
ATOM 2015 N N . LEU A 1 266 ? 14.429 -12.538 -2.283 1.00 96.00 266 LEU A N 1
ATOM 2016 C CA . LEU A 1 266 ? 14.784 -11.705 -3.432 1.00 96.00 266 LEU A CA 1
ATOM 2017 C C . LEU A 1 266 ? 16.306 -11.543 -3.568 1.00 96.00 266 LEU A C 1
ATOM 2019 O O . LEU A 1 266 ? 16.836 -11.647 -4.676 1.00 96.00 266 LEU A O 1
ATOM 2023 N N . ASN A 1 267 ? 17.025 -11.364 -2.458 1.00 96.81 267 ASN A N 1
ATOM 2024 C CA . ASN A 1 267 ? 18.483 -11.213 -2.434 1.00 96.81 267 ASN A CA 1
ATOM 2025 C C . ASN A 1 267 ? 19.253 -12.489 -2.814 1.00 96.81 267 ASN A C 1
ATOM 2027 O O . ASN A 1 267 ? 20.436 -12.406 -3.137 1.00 96.81 267 ASN A O 1
ATOM 2031 N N . LYS A 1 268 ? 18.604 -13.662 -2.823 1.00 97.38 268 LYS A N 1
ATOM 2032 C CA . LYS A 1 268 ? 19.204 -14.912 -3.327 1.00 97.38 268 LYS A CA 1
ATOM 2033 C C . LYS A 1 268 ? 19.147 -15.025 -4.853 1.00 97.38 268 LYS A C 1
ATOM 2035 O O . LYS A 1 268 ? 19.793 -15.900 -5.427 1.00 97.38 268 LYS A O 1
ATOM 2040 N N . THR A 1 269 ? 18.377 -14.164 -5.515 1.00 96.44 269 THR A N 1
ATOM 2041 C CA . THR A 1 269 ? 18.188 -14.163 -6.973 1.00 96.44 269 THR A CA 1
ATOM 2042 C C . THR A 1 269 ? 19.044 -13.092 -7.655 1.00 96.44 269 THR A C 1
ATOM 2044 O O . THR A 1 269 ? 19.507 -12.148 -7.013 1.00 96.44 269 THR A O 1
ATOM 2047 N N . LYS A 1 270 ? 19.256 -13.217 -8.971 1.00 94.19 270 LYS A N 1
ATOM 2048 C CA . LYS A 1 270 ? 19.954 -12.204 -9.781 1.00 94.19 270 LYS A CA 1
ATOM 2049 C C . LYS A 1 270 ? 18.943 -11.326 -10.516 1.00 94.19 270 LYS A C 1
ATOM 2051 O O . LYS A 1 270 ? 17.889 -11.804 -10.929 1.00 94.19 270 LYS A O 1
ATOM 2056 N N . ASP A 1 271 ? 19.278 -10.053 -10.717 1.00 86.44 271 ASP A N 1
ATOM 2057 C CA . ASP A 1 271 ? 18.487 -9.173 -11.581 1.00 86.44 271 ASP A CA 1
ATOM 2058 C C . ASP A 1 271 ? 18.310 -9.776 -12.978 1.00 86.44 271 ASP A C 1
ATOM 2060 O O . ASP A 1 271 ? 19.271 -10.236 -13.594 1.00 86.44 271 ASP A O 1
ATOM 2064 N N . GLY A 1 272 ? 17.062 -9.793 -13.452 1.00 82.12 272 GLY A N 1
ATOM 2065 C CA . GLY A 1 272 ? 16.690 -10.348 -14.754 1.00 82.12 272 GLY A CA 1
ATOM 2066 C C . GLY A 1 272 ? 16.673 -11.878 -14.844 1.00 82.12 272 GLY A C 1
ATOM 2067 O O . GLY A 1 272 ? 16.463 -12.387 -15.940 1.00 82.12 272 GLY A O 1
ATOM 2068 N N . SER A 1 273 ? 16.891 -12.616 -13.748 1.00 90.81 273 SER A N 1
ATOM 2069 C CA . SER A 1 273 ? 16.818 -14.083 -13.775 1.00 90.81 273 SER A CA 1
ATOM 2070 C C . SER A 1 273 ? 15.379 -14.601 -13.715 1.00 90.81 273 SER A C 1
ATOM 2072 O O . SER A 1 273 ? 14.497 -13.960 -13.131 1.00 90.81 273 SER A O 1
ATOM 2074 N N . ASP A 1 274 ? 15.154 -15.799 -14.257 1.00 90.19 274 ASP A N 1
ATOM 2075 C CA . ASP A 1 274 ? 13.842 -16.451 -14.227 1.00 90.19 274 ASP A CA 1
ATOM 2076 C C . ASP A 1 274 ? 13.362 -16.691 -12.785 1.00 90.19 274 ASP A C 1
ATOM 2078 O O . ASP A 1 274 ? 12.168 -16.625 -12.511 1.00 90.19 274 ASP A O 1
ATOM 2082 N N . GLU A 1 275 ? 14.272 -16.934 -11.833 1.00 93.44 275 GLU A N 1
ATOM 2083 C CA . GLU A 1 275 ? 13.943 -17.072 -10.406 1.00 93.44 275 GLU A CA 1
ATOM 2084 C C . GLU A 1 275 ? 13.353 -15.778 -9.843 1.00 93.44 275 GLU A C 1
ATOM 2086 O O . GLU A 1 275 ? 12.322 -15.813 -9.173 1.00 93.44 275 GLU A O 1
ATOM 2091 N N . ARG A 1 276 ? 13.979 -14.629 -10.133 1.00 93.38 276 ARG A N 1
ATOM 2092 C CA . ARG A 1 276 ? 13.472 -13.322 -9.696 1.00 93.38 276 ARG A CA 1
ATOM 2093 C C . ARG A 1 276 ? 12.129 -13.017 -10.351 1.00 93.38 276 ARG A C 1
ATOM 2095 O O . ARG A 1 276 ? 11.233 -12.492 -9.694 1.00 93.38 276 ARG A O 1
ATOM 2102 N N . GLN A 1 277 ? 11.971 -13.368 -11.627 1.00 87.38 277 GLN A N 1
ATOM 2103 C CA . GLN A 1 277 ? 10.701 -13.210 -12.328 1.00 87.38 277 GLN A CA 1
ATOM 2104 C C . GLN A 1 277 ? 9.597 -14.080 -11.710 1.00 87.38 277 GLN A C 1
ATOM 2106 O O . GLN A 1 277 ? 8.495 -13.576 -11.503 1.00 87.38 277 GLN A O 1
ATOM 2111 N N . ARG A 1 278 ? 9.891 -15.342 -11.366 1.00 87.50 278 ARG A N 1
ATOM 2112 C CA . ARG A 1 278 ? 8.948 -16.244 -10.686 1.00 87.50 278 ARG A CA 1
ATOM 2113 C C . ARG A 1 278 ? 8.504 -15.702 -9.331 1.00 87.50 278 ARG A C 1
ATOM 2115 O O . ARG A 1 278 ? 7.306 -15.682 -9.079 1.00 87.50 278 ARG A O 1
ATOM 2122 N N . LEU A 1 279 ? 9.427 -15.170 -8.522 1.00 93.25 279 LEU A N 1
ATOM 2123 C CA . LEU A 1 279 ? 9.063 -14.493 -7.271 1.00 93.25 279 LEU A CA 1
ATOM 2124 C C . LEU A 1 279 ? 8.036 -13.384 -7.544 1.00 93.25 279 LEU A C 1
ATOM 2126 O O . LEU A 1 279 ? 6.929 -13.406 -7.014 1.00 93.25 279 LEU A O 1
ATOM 2130 N N . TYR A 1 280 ? 8.339 -12.441 -8.437 1.00 91.19 280 TYR A N 1
ATOM 2131 C CA . TYR A 1 280 ? 7.385 -11.368 -8.733 1.00 91.19 280 TYR A CA 1
ATOM 2132 C C . TYR A 1 280 ? 6.053 -11.870 -9.314 1.00 91.19 280 TYR A C 1
ATOM 2134 O O . TYR A 1 280 ? 5.022 -11.271 -9.016 1.00 91.19 280 TYR A O 1
ATOM 2142 N N . GLN A 1 281 ? 6.045 -12.959 -10.090 1.00 87.38 281 GLN A N 1
ATOM 2143 C CA . GLN A 1 281 ? 4.815 -13.597 -10.579 1.00 87.38 281 GLN A CA 1
ATOM 2144 C C . GLN A 1 281 ? 3.957 -14.151 -9.435 1.00 87.38 281 GLN A C 1
ATOM 2146 O O . GLN A 1 281 ? 2.747 -13.936 -9.431 1.00 87.38 281 GLN A O 1
ATOM 2151 N N . GLU A 1 282 ? 4.568 -14.811 -8.452 1.00 90.19 282 GLU A N 1
ATOM 2152 C CA . GLU A 1 282 ? 3.874 -15.286 -7.250 1.00 90.19 282 GLU A CA 1
ATOM 2153 C C . GLU A 1 282 ? 3.307 -14.113 -6.440 1.00 90.19 282 GLU A C 1
ATOM 2155 O O . GLU A 1 282 ? 2.148 -14.147 -6.030 1.00 90.19 282 GLU A O 1
ATOM 2160 N N . LEU A 1 283 ? 4.081 -13.032 -6.289 1.00 93.56 283 LEU A N 1
ATOM 2161 C CA . LEU A 1 283 ? 3.661 -11.839 -5.552 1.00 93.56 283 LEU A CA 1
ATOM 2162 C C . LEU A 1 283 ? 2.431 -11.160 -6.171 1.00 93.56 283 LEU A C 1
ATOM 2164 O O . LEU A 1 283 ? 1.534 -10.741 -5.439 1.00 93.56 283 LEU A O 1
ATOM 2168 N N . VAL A 1 284 ? 2.374 -11.033 -7.501 1.00 90.44 284 VAL A N 1
ATOM 2169 C CA . VAL A 1 284 ? 1.227 -10.408 -8.193 1.00 90.44 284 VAL A CA 1
ATOM 2170 C C . VAL A 1 284 ? 0.048 -11.362 -8.389 1.00 90.44 284 VAL A C 1
ATOM 2172 O O . VAL A 1 284 ? -1.072 -10.886 -8.590 1.00 90.44 284 VAL A O 1
ATOM 2175 N N . GLY A 1 285 ? 0.306 -12.672 -8.341 1.00 85.88 285 GLY A N 1
ATOM 2176 C CA . GLY A 1 285 ? -0.624 -13.765 -8.621 1.00 85.88 285 GLY A CA 1
ATOM 2177 C C . GLY A 1 285 ? -1.646 -14.036 -7.511 1.00 85.88 285 GLY A C 1
ATOM 2178 O O . GLY A 1 285 ? -1.942 -13.153 -6.700 1.00 85.88 285 GLY A O 1
ATOM 2179 N N . PRO A 1 286 ? -2.258 -15.234 -7.479 1.00 92.19 286 PRO A N 1
ATOM 2180 C CA . PRO A 1 286 ? -3.277 -15.577 -6.489 1.00 92.19 286 PRO A CA 1
ATOM 2181 C C . PRO A 1 286 ? -2.762 -15.471 -5.052 1.00 92.19 286 PRO A C 1
ATOM 2183 O O . PRO A 1 286 ? -1.574 -15.699 -4.807 1.00 92.19 286 PRO A O 1
ATOM 2186 N N . ARG A 1 287 ? -3.656 -15.170 -4.097 1.00 93.81 287 ARG A N 1
ATOM 2187 C CA . ARG A 1 287 ? -3.291 -15.149 -2.671 1.00 93.81 287 ARG A CA 1
ATOM 2188 C C . ARG A 1 287 ? -2.717 -16.498 -2.247 1.00 93.81 287 ARG A C 1
ATOM 2190 O O . ARG A 1 287 ? -3.364 -17.523 -2.445 1.00 93.81 287 ARG A O 1
ATOM 2197 N N . GLN A 1 288 ? -1.541 -16.478 -1.623 1.00 92.38 288 GLN A N 1
ATOM 2198 C CA . GLN A 1 288 ? -0.900 -17.675 -1.056 1.00 92.38 288 GLN A CA 1
ATOM 2199 C C . GLN A 1 288 ? -1.071 -17.786 0.466 1.00 92.38 288 GLN A C 1
ATOM 2201 O O . GLN A 1 288 ? -0.804 -18.834 1.051 1.00 92.38 288 GLN A O 1
ATOM 2206 N N . HIS A 1 289 ? -1.526 -16.715 1.122 1.00 90.56 289 HIS A N 1
ATOM 2207 C CA . HIS A 1 289 ? -1.585 -16.631 2.578 1.00 90.56 289 HIS A CA 1
ATOM 2208 C C . HIS A 1 289 ? -3.008 -16.359 3.054 1.00 90.56 289 HIS A C 1
ATOM 2210 O O . HIS A 1 289 ? -3.560 -15.280 2.829 1.00 90.56 289 HIS A O 1
ATOM 2216 N N . PHE A 1 290 ? -3.574 -17.339 3.752 1.00 88.25 290 PHE A N 1
ATOM 2217 C CA . PHE A 1 290 ? -4.880 -17.261 4.393 1.00 88.25 290 PHE A CA 1
ATOM 2218 C C . PHE A 1 290 ? -4.712 -17.521 5.882 1.00 88.25 290 PHE A C 1
ATOM 2220 O O . PHE A 1 290 ? -3.923 -18.376 6.283 1.00 88.25 290 PHE A O 1
ATOM 2227 N N . TYR A 1 291 ? -5.451 -16.771 6.688 1.00 84.56 291 TYR A N 1
ATOM 2228 C CA . TYR A 1 291 ? -5.380 -16.864 8.134 1.00 84.56 291 TYR A CA 1
ATOM 2229 C C . TYR A 1 291 ? -6.762 -17.135 8.694 1.00 84.56 291 TYR A C 1
ATOM 2231 O O . TYR A 1 291 ? -7.744 -16.551 8.232 1.00 84.56 291 TYR A O 1
ATOM 2239 N N . GLU A 1 292 ? -6.841 -18.018 9.683 1.00 71.56 292 GLU A N 1
ATOM 2240 C CA . GLU A 1 292 ? -8.110 -18.280 10.343 1.00 71.56 292 GLU A CA 1
ATOM 2241 C C . GLU A 1 292 ? -8.582 -17.021 11.089 1.00 71.56 292 GLU A C 1
ATOM 2243 O O . GLU A 1 292 ? -7.764 -16.288 11.662 1.00 71.56 292 GLU A O 1
ATOM 2248 N N . PRO A 1 293 ? -9.893 -16.720 11.075 1.00 56.03 293 PRO A N 1
ATOM 2249 C CA . PRO A 1 293 ? -10.438 -15.655 11.900 1.00 56.03 293 PRO A CA 1
ATOM 2250 C C . PRO A 1 293 ? -10.125 -15.951 13.368 1.00 56.03 293 PRO A C 1
ATOM 2252 O O . PRO A 1 293 ? -10.490 -17.007 13.870 1.00 56.03 293 PRO A O 1
ATOM 2255 N N . ALA A 1 294 ? -9.460 -15.024 14.058 1.00 52.34 294 ALA A N 1
ATOM 2256 C CA . ALA A 1 294 ? -9.332 -15.113 15.507 1.00 52.34 294 ALA A CA 1
ATOM 2257 C C . ALA A 1 294 ? -10.723 -14.940 16.144 1.00 52.34 294 ALA A C 1
ATOM 2259 O O . ALA A 1 294 ? -11.377 -13.925 15.872 1.00 52.34 294 ALA A O 1
ATOM 2260 N N . ASP A 1 295 ? -11.139 -15.919 16.953 1.00 43.75 295 ASP A N 1
ATOM 2261 C CA . ASP A 1 295 ? -12.377 -15.905 17.750 1.00 43.75 295 ASP A CA 1
ATOM 2262 C C . ASP A 1 295 ? -12.502 -14.660 18.659 1.00 43.75 295 ASP A C 1
ATOM 2264 O O . ASP A 1 295 ? -11.472 -14.156 19.182 1.00 43.75 295 ASP A O 1
#